Protein AF-A0A9P7FB61-F1 (afdb_monomer)

Nearest PDB structures (foldseek):
  4opw-assembly2_B  TM=4.392E-01  e=4.622E+00  Parabacteroides merdae ATCC 43184
  3ljy-assembly2_B  TM=4.452E-01  e=8.740E+00  Parabacteroides distasonis ATCC 8503
  3jx8-assembly2_D  TM=3.285E-01  e=4.012E+00  Parabacteroides distasonis ATCC 8503

Solvent-accessible surface area (backbone atoms only — not comparable to full-atom values): 8102 Å² total; per-residue (Å²): 117,51,77,48,77,48,84,46,80,47,79,50,71,52,77,49,79,44,72,51,42,39,38,39,41,38,42,39,43,37,38,42,39,39,36,41,38,29,49,48,28,38,38,40,37,38,42,38,42,40,38,40,40,37,38,39,38,28,49,38,31,33,37,43,39,38,42,36,42,40,39,40,38,38,36,40,38,26,48,44,29,35,38,42,38,38,41,37,42,39,39,39,39,39,36,38,38,28,45,47,27,36,38,43,38,37,42,36,42,39,38,39,37,41,36,40,37,28,44,43,27,37,38,43,39,37,42,36,42,37,39,38,39,42,37,40,38,32,48,38,32,38,37,40,40,38,41,34,45,38,39,41,38,42,36,38,40,30,58,52,54,74,47,77,50,76,49,70,55,68,50,78,54,79,43,79,48,55,74,85,113

Mean predicted aligned error: 5.0 Å

Radius of gyration: 16.29 Å; Cα contacts (8 Å, |Δi|>4): 574; chains: 1; bounding box: 40×31×46 Å

Foldseek 3Di:
DEEEEEEDEEAEEAEDEDADEYEYEYEYEYAYEYEYEYEAEYEYEYEEEYHYEYEYEYEHEYEYEYEYEEHEEYEYEYEAEYEYEYEYEYAEEYEYEYEAEYEYEYEYEEAEEYEYEYAHDYEYEYEYEYHYEYEYEYNEEDEYEYEYEYHYEYEYEYAYDYDYHYHYRYHYHYHYDYNVD

Structure (mmCIF, N/CA/C/O backbone):
data_AF-A0A9P7FB61-F1
#
_entry.id   AF-A0A9P7FB61-F1
#
loop_
_atom_site.group_PDB
_atom_site.id
_atom_site.type_symbol
_atom_site.label_atom_id
_atom_site.label_alt_id
_atom_site.label_comp_id
_atom_site.label_asym_id
_atom_site.label_entity_id
_atom_site.label_seq_id
_atom_site.pdbx_PDB_ins_code
_atom_site.Cartn_x
_atom_site.Cartn_y
_atom_site.Cartn_z
_atom_site.occupancy
_atom_site.B_iso_or_equiv
_atom_site.auth_seq_id
_atom_site.auth_comp_id
_atom_site.auth_asym_id
_atom_site.auth_atom_id
_atom_site.pdbx_PDB_model_num
ATOM 1 N N . MET A 1 1 ? 14.886 18.915 -9.471 1.00 59.81 1 MET A N 1
ATOM 2 C CA . MET A 1 1 ? 13.797 17.966 -9.759 1.00 59.81 1 MET A CA 1
ATOM 3 C C . MET A 1 1 ? 14.325 17.005 -10.790 1.00 59.81 1 MET A C 1
ATOM 5 O O . MET A 1 1 ? 14.575 17.428 -11.912 1.00 59.81 1 MET A O 1
ATOM 9 N N . THR A 1 2 ? 14.590 15.782 -10.367 1.00 72.25 2 THR A N 1
ATOM 10 C CA . THR A 1 2 ? 14.966 14.665 -11.232 1.00 72.25 2 THR A CA 1
ATOM 11 C C . THR A 1 2 ? 13.685 13.962 -11.672 1.00 72.25 2 THR A C 1
ATOM 13 O O . THR A 1 2 ? 12.750 13.830 -10.880 1.00 72.25 2 THR A O 1
ATOM 16 N N . VAL A 1 3 ? 13.610 13.602 -12.950 1.00 74.81 3 VAL A N 1
ATOM 17 C CA . VAL A 1 3 ? 12.531 12.782 -13.510 1.00 74.81 3 VAL A CA 1
ATOM 18 C C . VAL A 1 3 ? 13.195 11.528 -14.053 1.00 74.81 3 VAL A C 1
ATOM 20 O O . VAL A 1 3 ? 14.188 11.642 -14.774 1.00 74.81 3 VAL A O 1
ATOM 23 N N . THR A 1 4 ? 12.712 10.363 -13.643 1.00 74.69 4 THR A N 1
ATOM 24 C CA . THR A 1 4 ? 13.151 9.068 -14.168 1.00 74.69 4 THR A CA 1
ATOM 25 C C . THR A 1 4 ? 11.938 8.351 -14.731 1.00 74.69 4 THR A C 1
ATOM 27 O O . THR A 1 4 ? 10.948 8.245 -14.017 1.00 74.69 4 THR A O 1
ATOM 30 N N . GLU A 1 5 ? 12.046 7.891 -15.970 1.00 78.56 5 GLU A N 1
ATOM 31 C CA . GLU A 1 5 ? 11.081 7.015 -16.637 1.00 78.56 5 GLU A CA 1
ATOM 32 C C . GLU A 1 5 ? 11.827 5.711 -16.954 1.00 78.56 5 GLU A C 1
ATOM 34 O O . GLU A 1 5 ? 12.922 5.781 -17.533 1.00 78.56 5 GLU A O 1
ATOM 39 N N . ASP A 1 6 ? 11.318 4.560 -16.515 1.00 75.62 6 ASP A N 1
ATOM 40 C CA . ASP A 1 6 ? 11.950 3.251 -16.752 1.00 75.62 6 ASP A CA 1
ATOM 41 C C . ASP A 1 6 ? 10.908 2.210 -17.194 1.00 75.62 6 ASP A C 1
ATOM 43 O O . ASP A 1 6 ? 10.087 1.764 -16.396 1.00 75.62 6 ASP A O 1
ATOM 47 N N . ASP A 1 7 ? 10.980 1.800 -18.465 1.00 82.81 7 ASP A N 1
ATOM 48 C CA . ASP A 1 7 ? 10.165 0.722 -19.034 1.00 82.81 7 ASP A CA 1
ATOM 49 C C . ASP A 1 7 ? 10.984 -0.568 -19.049 1.00 82.81 7 ASP A C 1
ATOM 51 O O . ASP A 1 7 ? 11.953 -0.710 -19.812 1.00 82.81 7 ASP A O 1
ATOM 55 N N . THR A 1 8 ? 10.589 -1.553 -18.244 1.00 80.62 8 THR A N 1
ATOM 56 C CA . THR A 1 8 ? 11.392 -2.770 -18.074 1.00 80.62 8 THR A CA 1
ATOM 57 C C . THR A 1 8 ? 10.642 -4.055 -18.402 1.00 80.62 8 THR A C 1
ATOM 59 O O . THR A 1 8 ? 9.477 -4.259 -18.068 1.00 80.62 8 THR A O 1
ATOM 62 N N . LEU A 1 9 ? 11.356 -4.973 -19.063 1.00 85.94 9 LEU A N 1
ATOM 63 C CA . LEU A 1 9 ? 10.908 -6.327 -19.377 1.00 85.94 9 LEU A CA 1
ATOM 64 C C . LEU A 1 9 ? 11.852 -7.344 -18.736 1.00 85.94 9 LEU A C 1
ATOM 66 O O . LEU A 1 9 ? 13.063 -7.320 -18.970 1.00 85.94 9 LEU A O 1
ATOM 70 N N . GLY A 1 10 ? 11.296 -8.295 -17.990 1.00 88.38 10 GLY A N 1
ATOM 71 C CA . GLY A 1 10 ? 12.056 -9.382 -17.379 1.00 88.38 10 GLY A CA 1
ATOM 72 C C . GLY A 1 10 ? 12.283 -9.166 -15.890 1.00 88.38 10 GLY A C 1
ATOM 73 O O . GLY A 1 10 ? 11.324 -8.999 -15.149 1.00 88.38 10 GLY A O 1
ATOM 74 N N . VAL A 1 11 ? 13.530 -9.273 -15.428 1.00 89.56 11 VAL A N 1
ATOM 75 C CA . VAL A 1 11 ? 13.859 -9.184 -13.998 1.00 89.56 11 VAL A CA 1
ATOM 76 C C . VAL A 1 11 ? 14.767 -7.986 -13.759 1.00 89.56 11 VAL A C 1
ATOM 78 O O . VAL A 1 11 ? 15.856 -7.931 -1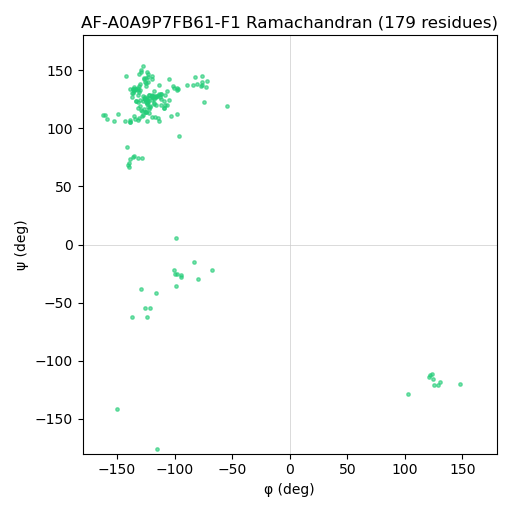4.334 1.00 89.56 11 VAL A O 1
ATOM 81 N N . TYR A 1 12 ? 14.348 -7.054 -12.904 1.00 86.06 12 TYR A N 1
ATOM 82 C CA . TYR A 1 12 ? 15.069 -5.800 -12.690 1.00 86.06 12 TYR A CA 1
ATOM 83 C C . TYR A 1 12 ? 15.057 -5.345 -11.222 1.00 86.06 12 TYR A C 1
ATOM 85 O O . TYR A 1 12 ? 14.105 -5.573 -10.476 1.00 86.06 12 TYR A O 1
ATOM 93 N N . PHE A 1 13 ? 16.167 -4.735 -10.796 1.00 89.88 13 PHE A N 1
ATOM 94 C CA . PHE A 1 13 ? 16.452 -4.387 -9.396 1.00 89.88 13 PHE A CA 1
ATOM 95 C C . PHE A 1 13 ? 17.121 -3.002 -9.303 1.00 89.88 13 PHE A C 1
ATOM 97 O O . PHE A 1 13 ? 18.314 -2.909 -8.986 1.00 89.88 13 PHE A O 1
ATOM 104 N N . PRO A 1 14 ? 16.415 -1.911 -9.638 1.00 85.00 14 PRO A N 1
ATOM 105 C CA . PRO A 1 14 ? 17.003 -0.585 -9.653 1.00 85.00 14 PRO A CA 1
ATOM 106 C C . PRO A 1 14 ? 17.150 -0.050 -8.235 1.00 85.00 14 PRO A C 1
ATOM 108 O O . PRO A 1 14 ? 16.312 -0.268 -7.360 1.00 85.00 14 PRO A O 1
ATOM 111 N N . ILE A 1 15 ? 18.218 0.711 -8.013 1.00 85.75 15 ILE A N 1
ATOM 112 C CA . ILE A 1 15 ? 18.440 1.418 -6.755 1.00 85.75 15 ILE A CA 1
ATOM 113 C C . ILE A 1 15 ? 18.695 2.883 -7.077 1.00 85.75 15 ILE A C 1
ATOM 115 O O . ILE A 1 15 ? 19.617 3.216 -7.820 1.00 85.75 15 ILE A O 1
ATOM 119 N N . SER A 1 16 ? 17.892 3.763 -6.484 1.00 82.88 16 SER A N 1
ATOM 120 C CA . SER A 1 16 ? 18.005 5.207 -6.658 1.00 82.88 16 SER A CA 1
ATOM 121 C C . SER A 1 16 ? 18.093 5.929 -5.318 1.00 82.88 16 SER A C 1
ATOM 123 O O . SER A 1 16 ? 17.456 5.561 -4.329 1.00 82.88 16 SER A O 1
ATOM 125 N N . TYR A 1 17 ? 18.908 6.977 -5.296 1.00 84.06 17 TYR A N 1
ATOM 126 C CA . TYR A 1 17 ? 19.062 7.862 -4.155 1.00 84.06 17 TYR A CA 1
ATOM 127 C C . TYR A 1 17 ? 19.018 9.302 -4.656 1.00 84.06 17 TYR A C 1
ATOM 129 O O . TYR A 1 17 ? 19.842 9.684 -5.488 1.00 84.06 17 TYR A O 1
ATOM 137 N N . ASP A 1 18 ? 18.096 10.094 -4.120 1.00 81.38 18 ASP A N 1
ATOM 138 C CA . ASP A 1 18 ? 18.007 11.526 -4.377 1.00 81.38 18 ASP A CA 1
ATOM 139 C C . ASP A 1 18 ? 18.053 12.317 -3.062 1.00 81.38 18 ASP A C 1
ATOM 141 O O . ASP A 1 18 ? 17.686 11.835 -1.985 1.00 81.38 18 ASP A O 1
ATOM 145 N N . LYS A 1 19 ? 18.611 13.525 -3.128 1.00 78.00 19 LYS A N 1
ATOM 146 C CA . LYS A 1 19 ? 18.604 14.469 -2.003 1.00 78.00 19 LYS A CA 1
ATOM 147 C C . LYS A 1 19 ? 17.495 15.497 -2.134 1.00 78.00 19 LYS A C 1
ATOM 149 O O . LYS A 1 19 ? 17.115 16.035 -1.106 1.00 78.00 19 LYS A O 1
ATOM 154 N N . ASP A 1 20 ? 17.054 15.764 -3.355 1.00 79.62 20 ASP A N 1
ATOM 155 C CA . ASP A 1 20 ? 16.069 16.781 -3.673 1.00 79.62 20 ASP A CA 1
ATOM 156 C C . ASP A 1 20 ? 14.807 16.099 -4.222 1.00 79.62 20 ASP A C 1
ATOM 158 O O . ASP A 1 20 ? 14.719 14.881 -4.324 1.00 79.62 20 ASP A O 1
ATOM 162 N N . LYS A 1 21 ? 13.830 16.902 -4.648 1.00 77.50 21 LYS A N 1
ATOM 163 C CA . LYS A 1 21 ? 12.572 16.411 -5.222 1.00 77.50 21 LYS A CA 1
ATOM 164 C C . LYS A 1 21 ? 12.783 15.448 -6.405 1.00 77.50 21 LYS A C 1
ATOM 166 O O . LYS A 1 21 ? 13.224 15.902 -7.471 1.00 77.50 21 LYS A O 1
ATOM 171 N N . LYS A 1 22 ? 12.301 14.210 -6.275 1.00 78.62 22 LYS A N 1
ATOM 172 C CA . LYS A 1 22 ? 12.225 13.209 -7.349 1.00 78.62 22 LYS A CA 1
ATOM 173 C C . LYS A 1 22 ? 10.797 13.016 -7.875 1.00 78.62 22 LYS A C 1
ATOM 175 O O . LYS A 1 22 ? 9.822 13.037 -7.116 1.00 78.62 22 LYS A O 1
ATOM 180 N N . ARG A 1 23 ? 10.673 12.814 -9.188 1.00 81.25 23 ARG A N 1
ATOM 181 C CA . ARG A 1 23 ? 9.523 12.151 -9.819 1.00 81.25 23 ARG A CA 1
ATOM 182 C C . ARG A 1 23 ? 10.015 10.886 -10.520 1.00 81.25 23 ARG A C 1
ATOM 184 O O . ARG A 1 23 ? 11.021 10.948 -11.222 1.00 81.25 23 ARG A O 1
ATOM 191 N N . SER A 1 24 ? 9.333 9.776 -10.297 1.00 80.19 24 SER A N 1
ATOM 192 C CA . SER A 1 24 ? 9.564 8.516 -10.999 1.00 80.19 24 SER A CA 1
ATOM 193 C C . SER A 1 24 ? 8.253 8.035 -11.600 1.00 80.19 24 SER A C 1
ATOM 195 O O . SER A 1 24 ? 7.219 8.221 -10.959 1.00 80.19 24 SER A O 1
ATOM 197 N N . GLU A 1 25 ? 8.336 7.505 -12.811 1.00 82.94 25 GLU A N 1
ATOM 198 C CA . GLU A 1 25 ? 7.261 6.835 -13.540 1.00 82.94 25 GLU A CA 1
ATOM 199 C C . GLU A 1 25 ? 7.864 5.508 -14.034 1.00 82.94 25 GLU A C 1
ATOM 201 O O . GLU A 1 25 ? 8.790 5.534 -14.846 1.00 82.94 25 GLU A O 1
ATOM 206 N N . ASP A 1 26 ? 7.458 4.379 -13.458 1.00 80.81 26 ASP A N 1
ATOM 207 C CA . ASP A 1 26 ? 8.078 3.074 -13.727 1.00 80.81 26 ASP A CA 1
ATOM 208 C C . ASP A 1 26 ? 7.017 2.084 -14.250 1.00 80.81 26 ASP A C 1
ATOM 210 O O . ASP A 1 26 ? 6.120 1.698 -13.501 1.00 80.81 26 ASP A O 1
ATOM 214 N N . ASP A 1 27 ? 7.174 1.609 -15.493 1.00 84.06 27 ASP A N 1
ATOM 215 C CA . ASP A 1 27 ? 6.319 0.577 -16.097 1.00 84.06 27 ASP A CA 1
ATOM 216 C C . ASP A 1 27 ? 7.082 -0.756 -16.173 1.00 84.06 27 ASP A C 1
ATOM 218 O O . ASP A 1 27 ? 8.126 -0.890 -16.828 1.00 84.06 27 ASP A O 1
ATOM 222 N N . ALA A 1 28 ? 6.563 -1.798 -15.523 1.00 83.88 28 ALA A N 1
ATOM 223 C CA . ALA A 1 28 ? 7.267 -3.074 -15.408 1.00 83.88 28 ALA A CA 1
ATOM 224 C C . ALA A 1 28 ? 6.438 -4.283 -15.860 1.00 83.88 28 ALA A C 1
ATOM 226 O O . ALA A 1 28 ? 5.354 -4.567 -15.352 1.00 83.88 28 ALA A O 1
ATOM 227 N N . LEU A 1 29 ? 7.023 -5.089 -16.751 1.00 89.50 29 LEU A N 1
ATOM 228 C CA . LEU A 1 29 ? 6.518 -6.402 -17.155 1.00 89.50 29 LEU A CA 1
ATOM 229 C C . LEU A 1 29 ? 7.479 -7.507 -16.702 1.00 89.50 29 LEU A C 1
ATOM 231 O O . LEU A 1 29 ? 8.535 -7.728 -17.304 1.00 89.50 29 LEU A O 1
ATOM 235 N N . GLY A 1 30 ? 7.091 -8.263 -15.675 1.00 90.12 30 GLY A N 1
ATOM 236 C CA . GLY A 1 30 ? 7.884 -9.370 -15.142 1.00 90.12 30 GLY A CA 1
ATOM 237 C C . GLY A 1 30 ? 8.078 -9.280 -13.635 1.00 90.12 30 GLY A C 1
ATOM 238 O O . GLY A 1 30 ? 7.110 -9.356 -12.886 1.00 90.12 30 GLY A O 1
ATOM 239 N N . VAL A 1 31 ? 9.329 -9.218 -13.182 1.00 89.81 31 VAL A N 1
ATOM 240 C CA . VAL A 1 31 ? 9.682 -9.213 -11.761 1.00 89.81 31 VAL A CA 1
ATOM 241 C C . VAL A 1 31 ? 10.547 -7.992 -11.443 1.00 89.81 31 VAL A C 1
ATOM 243 O O . VAL A 1 31 ? 11.681 -7.900 -11.913 1.00 89.81 31 VAL A O 1
ATOM 246 N N . TYR A 1 32 ? 10.039 -7.068 -10.632 1.00 87.56 32 TYR A N 1
ATOM 247 C CA . TYR A 1 32 ? 10.655 -5.756 -10.418 1.00 87.56 32 TYR A CA 1
ATOM 248 C C . TYR A 1 32 ? 10.768 -5.422 -8.924 1.00 87.56 32 TYR A C 1
ATOM 250 O O . TYR A 1 32 ? 9.806 -5.533 -8.164 1.00 87.56 32 TYR A O 1
ATOM 258 N N . PHE A 1 33 ? 11.968 -5.040 -8.483 1.00 90.00 33 PHE A N 1
ATOM 259 C CA . PHE A 1 33 ? 12.278 -4.761 -7.072 1.00 90.00 33 PHE A CA 1
ATOM 260 C C . PHE A 1 33 ? 13.020 -3.423 -6.924 1.00 90.00 33 PHE A C 1
ATOM 262 O O . PHE A 1 33 ? 14.241 -3.403 -6.719 1.00 90.00 33 PHE A O 1
ATOM 269 N N . PRO A 1 34 ? 12.322 -2.290 -7.059 1.00 85.62 34 PRO A N 1
ATOM 270 C CA . PRO A 1 34 ? 12.926 -0.977 -7.022 1.00 85.62 34 PRO A CA 1
ATOM 271 C C . PRO A 1 34 ? 13.161 -0.562 -5.581 1.00 85.62 34 PRO A C 1
ATOM 273 O O . PRO A 1 34 ? 12.320 -0.735 -4.701 1.00 85.62 34 PRO A O 1
ATOM 276 N N . ILE A 1 35 ? 14.318 0.037 -5.335 1.00 87.56 35 ILE A N 1
ATOM 277 C CA . ILE A 1 35 ? 14.631 0.650 -4.052 1.00 87.56 35 ILE A CA 1
ATOM 278 C C . ILE A 1 35 ? 14.891 2.132 -4.277 1.00 87.56 35 ILE A C 1
ATOM 280 O O . ILE A 1 35 ? 15.701 2.539 -5.112 1.00 87.56 35 ILE A O 1
ATOM 284 N N . SER A 1 36 ? 14.199 2.959 -3.504 1.00 84.62 36 SER A N 1
ATOM 285 C CA . SER A 1 36 ? 14.257 4.409 -3.622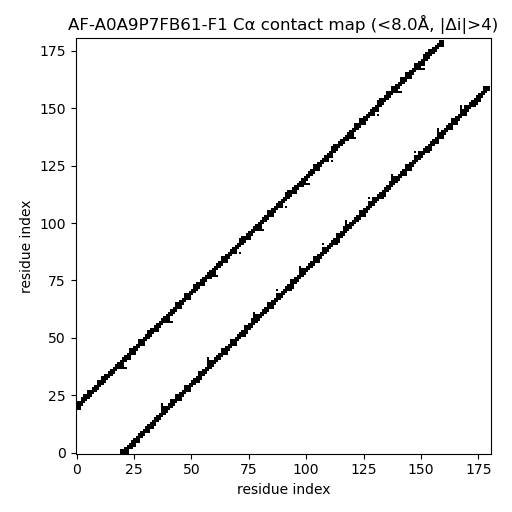 1.00 84.62 36 SER A CA 1
ATOM 286 C C . SER A 1 36 ? 14.416 5.077 -2.266 1.00 84.62 36 SER A C 1
ATOM 288 O O . SER A 1 36 ? 13.716 4.761 -1.301 1.00 84.62 36 SER A O 1
ATOM 290 N N . TYR A 1 37 ? 15.333 6.034 -2.219 1.00 85.62 37 TYR A N 1
ATOM 291 C CA . TYR A 1 37 ? 15.563 6.890 -1.065 1.00 85.62 37 TYR A CA 1
ATOM 292 C C . TYR A 1 37 ? 15.483 8.350 -1.501 1.00 85.62 37 TYR A C 1
ATOM 294 O O . TYR A 1 37 ? 16.223 8.761 -2.394 1.00 85.62 37 TYR A O 1
ATOM 302 N N . ASP A 1 38 ? 14.624 9.121 -0.844 1.00 84.62 38 ASP A N 1
ATOM 303 C CA . ASP A 1 38 ? 14.474 10.565 -1.029 1.00 84.62 38 ASP A CA 1
ATOM 304 C C . ASP A 1 38 ? 14.545 11.260 0.342 1.00 84.62 38 ASP A C 1
ATOM 306 O O . ASP A 1 38 ? 14.218 10.680 1.385 1.00 84.62 38 ASP A O 1
ATOM 310 N N . LYS A 1 39 ? 15.061 12.488 0.370 1.00 82.25 39 LYS A N 1
ATOM 311 C CA . LYS A 1 39 ? 15.152 13.288 1.597 1.00 82.25 39 LYS A CA 1
ATOM 312 C C . LYS A 1 39 ? 14.046 14.322 1.729 1.00 82.25 39 LYS A C 1
ATOM 314 O O . LYS A 1 39 ? 13.783 14.688 2.866 1.00 82.25 39 LYS A O 1
ATOM 319 N N . ASP A 1 40 ? 13.457 14.775 0.633 1.00 81.94 40 ASP A N 1
ATOM 320 C CA . ASP A 1 40 ? 12.627 15.976 0.629 1.00 81.94 40 ASP A CA 1
ATOM 321 C C . ASP A 1 40 ? 11.236 15.700 0.053 1.00 81.94 40 ASP A C 1
ATOM 323 O O . ASP A 1 40 ? 10.219 16.044 0.659 1.00 81.94 40 ASP A O 1
ATOM 327 N N . LYS A 1 41 ? 11.154 15.159 -1.168 1.00 80.31 41 LYS A N 1
ATOM 328 C CA . LYS A 1 41 ? 9.850 14.896 -1.780 1.00 80.31 41 LYS A CA 1
ATOM 329 C C . LYS A 1 41 ? 9.940 13.913 -2.931 1.00 80.31 41 LYS A C 1
ATOM 331 O O . LYS A 1 41 ? 10.309 14.307 -4.041 1.00 80.31 41 LYS A O 1
ATOM 336 N N . LYS A 1 42 ? 9.374 12.731 -2.725 1.00 82.81 42 LYS A N 1
ATOM 337 C CA . LYS A 1 42 ? 9.140 11.753 -3.781 1.00 82.81 42 LYS A CA 1
ATOM 338 C C . LYS A 1 42 ? 7.706 11.806 -4.315 1.00 82.81 42 LYS A C 1
ATOM 340 O O . LYS A 1 42 ? 6.733 11.795 -3.555 1.00 82.81 42 LYS A O 1
ATOM 345 N N . ARG A 1 43 ? 7.564 11.817 -5.643 1.00 85.19 43 ARG A N 1
ATOM 346 C CA . ARG A 1 43 ? 6.366 11.312 -6.333 1.00 85.19 43 ARG A CA 1
ATOM 347 C C . ARG A 1 43 ? 6.758 10.076 -7.137 1.00 85.19 43 ARG A C 1
ATOM 349 O O . ARG A 1 43 ? 7.745 10.148 -7.864 1.00 85.19 43 ARG A O 1
ATOM 356 N N . SER A 1 44 ? 6.022 8.988 -6.970 1.00 83.94 44 SER A N 1
ATOM 357 C CA . SER A 1 44 ? 6.162 7.771 -7.782 1.00 83.94 44 SER A CA 1
ATOM 358 C C . SER A 1 44 ? 4.794 7.458 -8.369 1.00 83.94 44 SER A C 1
ATOM 360 O O . SER A 1 44 ? 3.800 7.683 -7.674 1.00 83.94 44 SER A O 1
ATOM 362 N N . GLU A 1 45 ? 4.791 7.051 -9.625 1.00 86.50 45 GLU A N 1
ATOM 363 C CA . GLU A 1 45 ? 3.656 6.528 -10.376 1.00 86.50 45 GLU A CA 1
ATOM 364 C C . GLU A 1 45 ? 4.177 5.202 -10.954 1.00 86.50 45 GLU A C 1
ATOM 366 O O . GLU A 1 45 ? 5.134 5.232 -11.725 1.00 86.50 45 GLU A O 1
ATOM 371 N N . ASP A 1 46 ? 3.679 4.063 -10.483 1.00 84.56 46 ASP A N 1
ATOM 372 C CA . ASP A 1 46 ? 4.268 2.754 -10.790 1.00 84.56 46 ASP A CA 1
ATOM 373 C C . ASP A 1 46 ? 3.184 1.810 -11.352 1.00 84.56 46 ASP A C 1
ATOM 375 O O . ASP A 1 46 ? 2.273 1.435 -10.613 1.00 84.56 46 ASP A O 1
ATOM 379 N N . ASP A 1 47 ? 3.323 1.361 -12.607 1.00 87.19 47 ASP A N 1
ATOM 380 C CA . ASP A 1 47 ? 2.414 0.386 -13.231 1.00 87.19 47 ASP A CA 1
ATOM 381 C C . ASP A 1 47 ? 3.117 -0.966 -13.414 1.00 87.19 47 ASP A C 1
ATOM 383 O O . ASP A 1 47 ? 4.163 -1.096 -14.063 1.00 87.19 47 ASP A O 1
ATOM 387 N N . ALA A 1 48 ? 2.536 -2.033 -12.864 1.00 86.81 48 ALA A N 1
ATOM 388 C CA . ALA A 1 48 ? 3.191 -3.336 -12.833 1.00 86.81 48 ALA A CA 1
ATOM 389 C C . ALA A 1 48 ? 2.310 -4.494 -13.303 1.00 86.81 48 ALA A C 1
ATOM 391 O O . ALA A 1 48 ? 1.204 -4.727 -12.820 1.00 86.81 48 ALA A O 1
ATOM 392 N N . LEU A 1 49 ? 2.874 -5.330 -14.173 1.00 91.75 49 LEU A N 1
ATOM 393 C CA . LEU A 1 49 ? 2.310 -6.607 -14.596 1.00 91.75 49 LEU A CA 1
ATOM 394 C C . LEU A 1 49 ? 3.270 -7.743 -14.232 1.00 91.75 49 LEU A C 1
ATOM 396 O O . LEU A 1 49 ? 4.330 -7.924 -14.840 1.00 91.75 49 LEU A O 1
ATOM 400 N N . GLY A 1 50 ? 2.874 -8.554 -13.253 1.00 92.88 50 GLY A N 1
ATOM 401 C CA . GLY A 1 50 ? 3.663 -9.670 -12.746 1.00 92.88 50 GLY A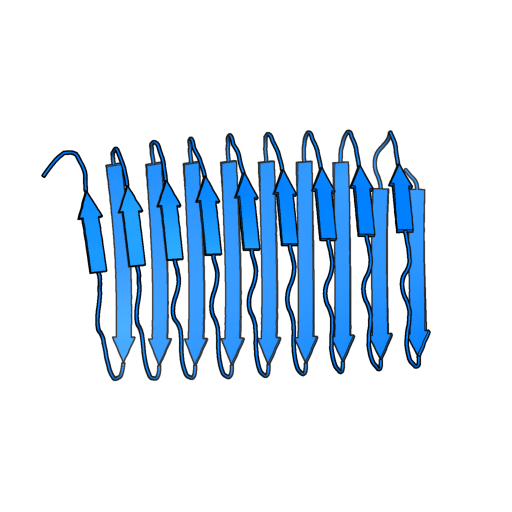 CA 1
ATOM 402 C C . GLY A 1 50 ? 3.894 -9.569 -11.246 1.00 92.88 50 GLY A C 1
ATOM 403 O O . GLY A 1 50 ? 2.963 -9.730 -10.463 1.00 92.88 50 GLY A O 1
ATOM 404 N N . VAL A 1 51 ? 5.149 -9.409 -10.841 1.00 91.44 51 VAL A N 1
ATOM 405 C CA . VAL A 1 51 ? 5.582 -9.486 -9.448 1.00 91.44 51 VAL A CA 1
ATOM 406 C C . VAL A 1 51 ? 6.407 -8.247 -9.109 1.00 91.44 51 VAL A C 1
ATOM 408 O O . VAL A 1 51 ? 7.495 -8.066 -9.651 1.00 91.44 51 VAL A O 1
ATOM 411 N N . TYR A 1 52 ? 5.922 -7.410 -8.198 1.00 89.38 52 TYR A N 1
ATOM 412 C CA . TYR A 1 52 ? 6.501 -6.090 -7.963 1.00 89.38 52 TYR A CA 1
ATOM 413 C C . TYR A 1 52 ? 6.614 -5.785 -6.464 1.00 89.38 52 TYR A C 1
ATOM 415 O O . TYR A 1 52 ? 5.664 -5.932 -5.693 1.00 89.38 52 TYR A O 1
ATOM 423 N N . PHE A 1 53 ? 7.820 -5.411 -6.037 1.00 91.38 53 PHE A N 1
ATOM 424 C CA . PHE A 1 53 ? 8.207 -5.273 -4.628 1.00 91.38 53 PHE A CA 1
ATOM 425 C C . PHE A 1 53 ? 9.007 -3.979 -4.400 1.00 91.38 53 PHE A C 1
ATOM 427 O O . PHE A 1 53 ? 10.236 -4.015 -4.252 1.00 91.38 53 PHE A O 1
ATOM 434 N N . PRO A 1 54 ? 8.348 -2.815 -4.384 1.00 87.12 54 PRO A N 1
ATOM 435 C CA . PRO A 1 54 ? 9.009 -1.537 -4.285 1.00 87.12 54 PRO A CA 1
ATOM 436 C C . PRO A 1 54 ? 9.299 -1.225 -2.831 1.00 87.12 54 PRO A C 1
ATOM 438 O O . PRO A 1 54 ? 8.470 -1.396 -1.940 1.00 87.12 54 PRO A O 1
ATOM 441 N N . ILE A 1 55 ? 10.496 -0.717 -2.585 1.00 89.56 55 ILE A N 1
ATOM 442 C CA . ILE A 1 55 ? 10.899 -0.217 -1.282 1.00 89.56 55 ILE A CA 1
ATOM 443 C C . ILE A 1 55 ? 11.181 1.268 -1.424 1.00 89.56 55 ILE A C 1
ATOM 445 O O . ILE A 1 55 ? 11.954 1.727 -2.269 1.00 89.56 55 ILE A O 1
ATOM 449 N N . SER A 1 56 ? 10.543 2.043 -0.562 1.00 86.88 56 SER A N 1
ATOM 450 C CA . SER A 1 56 ? 10.614 3.494 -0.602 1.00 86.88 56 SER A CA 1
ATOM 451 C C . SER A 1 56 ? 10.810 4.067 0.786 1.00 86.88 56 SER A C 1
ATOM 453 O O . SER A 1 56 ? 10.097 3.732 1.732 1.00 86.88 56 SER A O 1
ATOM 455 N N . TYR A 1 57 ? 11.787 4.955 0.884 1.00 87.75 57 TYR A N 1
ATOM 456 C CA . TYR A 1 57 ? 12.059 5.744 2.069 1.00 87.75 57 TYR A CA 1
ATOM 457 C C . TYR A 1 57 ? 12.038 7.216 1.689 1.00 87.75 57 TYR A C 1
ATOM 459 O O . TYR A 1 57 ? 12.838 7.651 0.863 1.00 87.75 57 TYR A O 1
ATOM 467 N N . ASP A 1 58 ? 11.158 7.968 2.333 1.00 86.06 58 ASP A N 1
ATOM 468 C CA . ASP A 1 58 ? 11.113 9.424 2.275 1.00 86.06 58 ASP A CA 1
ATOM 469 C C . ASP A 1 58 ? 11.231 9.973 3.706 1.00 86.06 58 ASP A C 1
ATOM 471 O O . ASP A 1 58 ? 10.838 9.322 4.681 1.00 86.06 58 ASP A O 1
ATOM 475 N N . LYS A 1 59 ? 11.862 11.134 3.876 1.00 84.81 59 LYS A N 1
ATOM 476 C CA . LYS A 1 59 ? 11.922 11.780 5.195 1.00 84.81 59 LYS A CA 1
ATOM 477 C C . LYS A 1 59 ? 10.821 12.796 5.403 1.00 84.81 59 LYS A C 1
ATOM 479 O O . LYS A 1 59 ? 10.509 13.035 6.560 1.00 84.81 59 LYS A O 1
ATOM 484 N N . ASP A 1 60 ? 10.302 13.388 4.347 1.00 85.19 60 ASP A N 1
ATOM 485 C CA . ASP A 1 60 ? 9.471 14.573 4.424 1.00 85.19 60 ASP A CA 1
ATOM 486 C C . ASP A 1 60 ? 8.129 14.305 3.745 1.00 85.19 60 ASP A C 1
ATOM 488 O O . ASP A 1 60 ? 7.097 14.363 4.409 1.00 85.19 60 ASP A O 1
ATOM 492 N N . LYS A 1 61 ? 8.087 14.019 2.441 1.00 84.06 61 LYS A N 1
ATOM 493 C CA . LYS A 1 61 ? 6.802 13.813 1.770 1.00 84.06 61 LYS A CA 1
ATOM 494 C C . LYS A 1 61 ? 6.858 12.834 0.613 1.00 84.06 61 LYS A C 1
ATOM 496 O O . LYS A 1 61 ? 7.244 13.203 -0.498 1.00 84.06 61 LYS A O 1
ATOM 501 N N . LYS A 1 62 ? 6.206 11.693 0.806 1.00 85.94 62 LYS A N 1
ATOM 502 C CA . LYS A 1 62 ? 5.904 10.733 -0.250 1.00 85.94 62 LYS A CA 1
ATOM 503 C C . LYS A 1 62 ? 4.483 10.886 -0.806 1.00 85.94 62 LYS A C 1
ATOM 505 O O . LYS A 1 62 ? 3.498 10.950 -0.063 1.00 85.94 62 LYS A O 1
ATOM 510 N N . ARG A 1 63 ? 4.368 10.884 -2.137 1.00 87.94 63 ARG A N 1
ATOM 511 C CA . ARG A 1 63 ? 3.148 10.482 -2.855 1.00 87.94 63 ARG A CA 1
ATOM 512 C C . ARG A 1 63 ? 3.460 9.264 -3.727 1.00 87.94 63 ARG A C 1
ATOM 514 O O . ARG A 1 63 ? 4.433 9.313 -4.478 1.00 87.94 63 ARG A O 1
ATOM 521 N N . SER A 1 64 ? 2.660 8.219 -3.587 1.00 86.88 64 SER A N 1
ATOM 522 C CA . SER A 1 64 ? 2.631 7.054 -4.474 1.00 86.88 64 SER A CA 1
ATOM 523 C C . SER A 1 64 ? 1.245 6.936 -5.084 1.00 86.88 64 SER A C 1
ATOM 525 O O . SER A 1 64 ? 0.272 7.277 -4.407 1.00 86.88 64 SER A O 1
ATOM 527 N N . GLU A 1 65 ? 1.231 6.538 -6.343 1.00 89.19 65 GLU A N 1
ATOM 528 C CA . GLU A 1 65 ? 0.082 6.170 -7.160 1.00 89.19 65 GLU A CA 1
ATOM 529 C C . GLU A 1 65 ? 0.531 4.868 -7.842 1.00 89.19 65 GLU A C 1
ATOM 531 O O . GLU A 1 65 ? 1.480 4.917 -8.620 1.00 89.19 65 GLU A O 1
ATOM 536 N N . ASP A 1 66 ? -0.017 3.720 -7.453 1.00 88.38 66 ASP A N 1
ATOM 537 C CA . ASP A 1 66 ? 0.526 2.421 -7.862 1.00 88.38 66 ASP A CA 1
ATOM 538 C C . ASP A 1 66 ? -0.596 1.518 -8.425 1.00 88.38 66 ASP A C 1
ATOM 540 O O . ASP A 1 66 ? -1.501 1.148 -7.676 1.00 88.38 66 ASP A O 1
ATOM 544 N N . ASP A 1 67 ? -0.499 1.096 -9.693 1.00 89.81 67 ASP A N 1
ATOM 545 C CA . ASP A 1 67 ? -1.458 0.179 -10.329 1.00 89.81 67 ASP A CA 1
ATOM 546 C C . ASP A 1 67 ? -0.804 -1.180 -10.613 1.00 89.81 67 ASP A C 1
ATOM 548 O O . ASP A 1 67 ? 0.226 -1.294 -11.286 1.00 89.81 67 ASP A O 1
ATOM 552 N N . ALA A 1 68 ? -1.406 -2.269 -10.129 1.00 88.88 68 ALA A N 1
ATOM 553 C CA . ALA A 1 68 ? -0.780 -3.584 -10.226 1.00 88.88 68 ALA A CA 1
ATOM 554 C C . ALA A 1 68 ? -1.708 -4.715 -10.676 1.00 88.88 68 ALA A C 1
ATOM 556 O O . ALA A 1 68 ? -2.802 -4.940 -10.160 1.00 88.88 68 ALA A O 1
ATOM 557 N N . LEU A 1 69 ? -1.189 -5.538 -11.587 1.00 93.81 69 LEU A N 1
ATOM 558 C CA . LEU A 1 69 ? -1.779 -6.793 -12.030 1.00 93.81 69 LEU A CA 1
ATOM 559 C C . LEU A 1 69 ? -0.848 -7.955 -11.679 1.00 93.81 69 LEU A C 1
ATOM 561 O O . LEU A 1 69 ? 0.199 -8.158 -12.300 1.00 93.81 69 LEU A O 1
ATOM 565 N N . GLY A 1 70 ? -1.259 -8.770 -10.711 1.00 94.75 70 GLY A N 1
ATOM 566 C CA . GLY A 1 70 ? -0.511 -9.935 -10.254 1.00 94.75 70 GLY A CA 1
ATOM 567 C C . GLY A 1 70 ? -0.230 -9.878 -8.762 1.00 94.75 70 GLY A C 1
ATOM 568 O O . GLY A 1 70 ? -1.132 -10.083 -7.954 1.00 94.75 70 GLY A O 1
ATOM 569 N N . VAL A 1 71 ? 1.036 -9.709 -8.397 1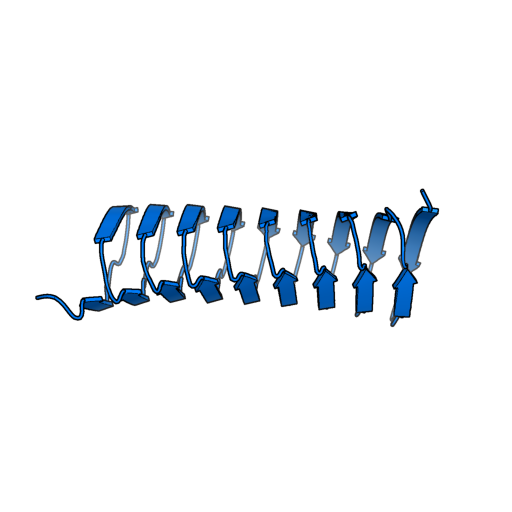.00 93.56 71 VAL A N 1
ATOM 570 C CA . VAL A 1 71 ? 1.519 -9.830 -7.025 1.00 93.56 71 VAL A CA 1
ATOM 571 C C . VAL A 1 71 ? 2.304 -8.574 -6.652 1.00 93.56 71 VAL A C 1
ATOM 573 O O . VAL A 1 71 ? 3.401 -8.354 -7.165 1.00 93.56 71 VAL A O 1
ATOM 576 N N . TYR A 1 72 ? 1.750 -7.775 -5.744 1.00 91.56 72 TYR A N 1
ATOM 577 C CA . TYR A 1 72 ? 2.242 -6.443 -5.404 1.00 91.56 72 TYR A CA 1
ATOM 578 C C . TYR A 1 72 ? 2.521 -6.338 -3.894 1.00 91.56 72 TYR A C 1
ATOM 580 O O . TYR A 1 72 ? 1.680 -6.672 -3.057 1.00 91.56 72 TYR A O 1
ATOM 588 N N . PHE A 1 73 ? 3.734 -5.928 -3.526 1.00 92.94 73 PHE A N 1
ATOM 589 C CA . PHE A 1 73 ? 4.213 -5.896 -2.136 1.00 92.94 73 PHE A CA 1
ATOM 590 C C . PHE A 1 73 ? 5.050 -4.633 -1.852 1.00 92.94 73 PHE A C 1
ATOM 592 O O . PHE A 1 73 ? 6.272 -4.713 -1.660 1.00 92.94 73 PHE A O 1
ATOM 599 N N . PRO A 1 74 ? 4.435 -3.444 -1.833 1.00 89.06 74 PRO A N 1
ATOM 600 C CA . PRO A 1 74 ? 5.133 -2.205 -1.581 1.00 89.06 74 PRO A CA 1
ATOM 601 C C . PRO A 1 74 ? 5.443 -2.042 -0.105 1.00 89.06 74 PRO A C 1
ATOM 603 O O . PRO A 1 74 ? 4.617 -2.248 0.782 1.00 89.06 74 PRO A O 1
ATOM 606 N N . ILE A 1 75 ? 6.663 -1.599 0.160 1.00 91.19 75 ILE A N 1
ATOM 607 C CA . ILE A 1 75 ? 7.118 -1.191 1.476 1.00 91.19 75 ILE A CA 1
ATOM 608 C C . ILE A 1 75 ? 7.447 0.291 1.418 1.00 91.19 75 ILE A C 1
ATOM 610 O O . ILE A 1 75 ? 8.223 0.782 0.590 1.00 91.19 75 ILE A O 1
ATOM 614 N N . SER A 1 76 ? 6.848 1.027 2.340 1.00 88.81 76 SER A N 1
ATOM 615 C CA . SER A 1 76 ? 6.968 2.473 2.394 1.00 88.81 76 SER A CA 1
ATOM 616 C C . SER A 1 76 ? 7.214 2.956 3.807 1.00 88.81 76 SER A C 1
ATOM 618 O 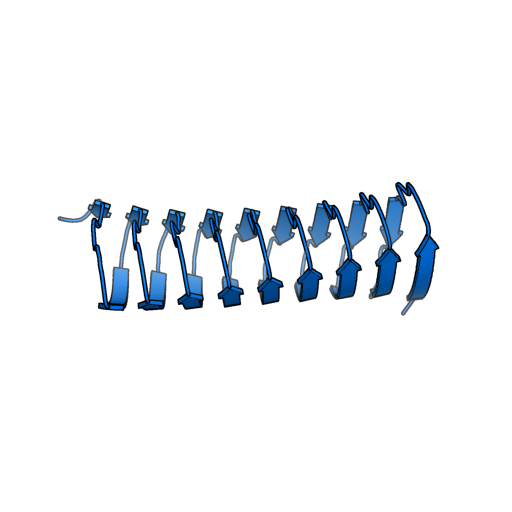O . SER A 1 76 ? 6.532 2.567 4.755 1.00 88.81 76 SER A O 1
ATOM 620 N N . TYR A 1 77 ? 8.195 3.836 3.919 1.00 89.19 77 TYR A N 1
ATOM 621 C CA . TYR A 1 77 ? 8.512 4.549 5.135 1.00 89.19 77 TYR A CA 1
ATOM 622 C C . TYR A 1 77 ? 8.520 6.042 4.841 1.00 89.19 77 TYR A C 1
ATOM 624 O O . TYR A 1 77 ? 9.258 6.496 3.964 1.00 89.19 77 TYR A O 1
ATOM 632 N N . ASP A 1 78 ? 7.739 6.787 5.607 1.00 88.06 78 ASP A N 1
ATOM 633 C CA . ASP A 1 78 ? 7.749 8.243 5.629 1.00 88.06 78 ASP A CA 1
ATOM 634 C C . ASP A 1 78 ? 7.877 8.719 7.085 1.00 88.06 78 ASP A C 1
ATOM 636 O O . ASP A 1 78 ? 7.492 8.004 8.018 1.00 88.06 78 ASP A O 1
ATOM 640 N N . LYS A 1 79 ? 8.484 9.888 7.321 1.00 86.88 79 LYS A N 1
ATOM 641 C CA . LYS A 1 79 ? 8.525 10.452 8.680 1.00 86.88 79 LYS A CA 1
ATOM 642 C C . LYS A 1 79 ? 7.508 11.544 8.922 1.00 86.88 79 LYS A C 1
ATOM 644 O O . LYS A 1 79 ? 7.289 11.797 10.094 1.00 86.88 79 LYS A O 1
ATOM 649 N N . THR A 1 80 ? 6.985 12.226 7.908 1.00 87.25 80 THR A N 1
ATOM 650 C CA . THR A 1 80 ? 6.066 13.344 8.158 1.00 87.25 80 THR A CA 1
ATOM 651 C C . THR A 1 80 ? 4.767 13.261 7.380 1.00 87.25 80 THR A C 1
ATOM 653 O O . THR A 1 80 ? 3.719 13.655 7.899 1.00 87.25 80 THR A O 1
ATOM 656 N N . LYS A 1 81 ? 4.789 12.813 6.121 1.00 85.62 81 LYS A N 1
ATOM 657 C CA . LYS A 1 81 ? 3.564 12.730 5.340 1.00 85.62 81 LYS A CA 1
ATOM 658 C C . LYS A 1 81 ? 3.635 11.762 4.170 1.00 85.62 81 LYS A C 1
ATOM 660 O O . LYS A 1 81 ? 4.081 12.129 3.080 1.00 85.62 81 LYS A O 1
ATOM 665 N N . LYS A 1 82 ? 2.933 10.645 4.318 1.00 88.75 82 LYS A N 1
ATOM 666 C CA . LYS A 1 82 ? 2.603 9.738 3.222 1.00 88.75 82 LYS A CA 1
ATOM 667 C C . LYS A 1 82 ? 1.193 9.970 2.664 1.00 88.75 82 LYS A C 1
ATOM 669 O O . LYS A 1 82 ? 0.208 10.059 3.404 1.00 88.75 82 LYS A O 1
ATOM 674 N N . ARG A 1 83 ? 1.084 10.003 1.332 1.00 90.25 83 ARG A N 1
ATOM 675 C CA . ARG A 1 83 ? -0.153 9.676 0.604 1.00 90.25 83 ARG A CA 1
ATOM 676 C C . ARG A 1 83 ? 0.101 8.492 -0.333 1.00 90.25 83 ARG A C 1
ATOM 678 O O . ARG A 1 83 ? 1.071 8.549 -1.086 1.00 90.25 83 ARG A O 1
ATOM 685 N N . SER A 1 84 ? -0.744 7.475 -0.254 1.00 89.12 84 SER A N 1
ATOM 686 C CA . SER A 1 84 ? -0.834 6.367 -1.213 1.00 89.12 84 SER A CA 1
ATOM 687 C C . SER A 1 84 ? -2.231 6.342 -1.815 1.00 89.12 84 SER A C 1
ATOM 689 O O . SER A 1 84 ? -3.179 6.718 -1.118 1.00 89.12 84 SER A O 1
ATOM 691 N N . GLU A 1 85 ? -2.284 5.974 -3.084 1.00 91.75 85 GLU A N 1
ATOM 692 C CA . GLU A 1 85 ? -3.463 5.730 -3.910 1.00 91.75 85 GLU A CA 1
ATOM 693 C C . GLU A 1 85 ? -3.095 4.471 -4.705 1.00 91.75 85 GLU A C 1
ATOM 695 O O . GLU A 1 85 ? -2.200 4.562 -5.542 1.00 91.75 85 GLU A O 1
ATOM 700 N N . ASP A 1 86 ? -3.645 3.307 -4.365 1.00 90.50 86 ASP A N 1
ATOM 701 C CA . ASP A 1 86 ? -3.139 2.037 -4.899 1.00 90.50 86 ASP A CA 1
ATOM 702 C C . ASP A 1 86 ? -4.292 1.153 -5.430 1.00 90.50 86 ASP A C 1
ATOM 704 O O . ASP A 1 86 ? -5.168 0.765 -4.654 1.00 90.50 86 ASP A O 1
ATOM 708 N N . ASP A 1 87 ? -4.248 0.766 -6.713 1.00 92.00 87 ASP A N 1
ATOM 709 C CA . ASP A 1 87 ? -5.241 -0.115 -7.347 1.00 92.00 87 ASP A CA 1
ATOM 710 C C . ASP A 1 87 ? -4.615 -1.472 -7.705 1.00 92.00 87 ASP A C 1
ATOM 712 O O . ASP A 1 87 ? -3.577 -1.566 -8.366 1.00 92.00 87 ASP A O 1
ATOM 716 N N . ALA A 1 88 ? -5.248 -2.579 -7.306 1.00 91.75 88 ALA A N 1
ATOM 717 C CA . ALA A 1 88 ? -4.666 -3.904 -7.533 1.00 91.75 88 ALA A CA 1
ATOM 718 C C . ALA A 1 88 ? -5.662 -4.979 -7.986 1.00 91.75 88 ALA A C 1
ATOM 720 O O . ALA A 1 88 ? -6.699 -5.214 -7.362 1.00 91.75 88 ALA A O 1
ATOM 721 N N . LEU A 1 89 ? -5.280 -5.754 -9.012 1.00 95.44 89 LEU A N 1
ATOM 722 C CA . LEU A 1 89 ? -5.888 -7.054 -9.320 1.00 95.44 89 LEU A CA 1
ATOM 723 C C . LEU A 1 89 ? -4.921 -8.190 -8.987 1.00 95.44 89 LEU A C 1
ATOM 725 O O . LEU A 1 89 ? -3.856 -8.333 -9.592 1.00 95.44 89 LEU A O 1
ATOM 729 N N . GLY A 1 90 ? -5.343 -9.073 -8.088 1.00 96.06 90 GLY A N 1
ATOM 730 C CA . GLY A 1 90 ? -4.593 -10.256 -7.695 1.00 96.06 90 GLY A CA 1
ATOM 731 C C . GLY A 1 90 ? -4.297 -10.255 -6.207 1.00 96.06 90 GLY A C 1
ATOM 732 O O . GLY A 1 90 ? -5.198 -10.441 -5.393 1.00 96.06 90 GLY A O 1
ATOM 733 N N . VAL A 1 91 ? -3.022 -10.154 -5.856 1.00 95.19 91 VAL A N 1
ATOM 734 C CA . VAL A 1 91 ? -2.534 -10.334 -4.495 1.00 95.19 91 VAL A CA 1
ATOM 735 C C . VAL A 1 91 ? -1.744 -9.100 -4.084 1.00 95.19 91 VAL A C 1
ATOM 737 O O . VAL A 1 91 ? -0.668 -8.851 -4.628 1.00 95.19 91 VAL A O 1
ATOM 740 N N . TYR A 1 92 ? -2.266 -8.360 -3.109 1.00 94.00 92 TYR A N 1
ATOM 741 C CA . TYR A 1 92 ? -1.728 -7.075 -2.696 1.00 94.00 92 TYR A CA 1
ATOM 742 C C . TYR A 1 92 ? -1.444 -7.013 -1.187 1.00 94.00 92 TYR A C 1
ATOM 744 O O . TYR A 1 92 ? -2.302 -7.306 -0.354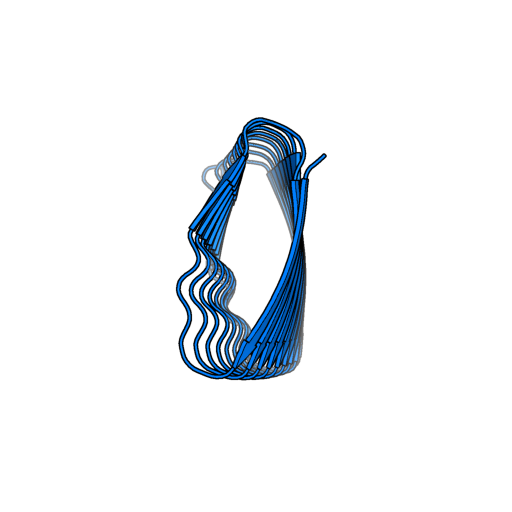 1.00 94.00 92 TYR A O 1
ATOM 752 N N . PHE A 1 93 ? -0.212 -6.655 -0.823 1.00 94.44 93 PHE A N 1
ATOM 753 C CA . PHE A 1 93 ? 0.272 -6.626 0.562 1.00 94.44 93 PHE A CA 1
ATOM 754 C C . PHE A 1 93 ? 1.133 -5.380 0.833 1.00 94.44 93 PHE A C 1
ATOM 756 O O . PHE A 1 93 ? 2.364 -5.479 0.952 1.00 94.44 93 PHE A O 1
ATOM 763 N N . PRO A 1 94 ? 0.532 -4.188 0.935 1.00 91.00 94 PRO A N 1
AT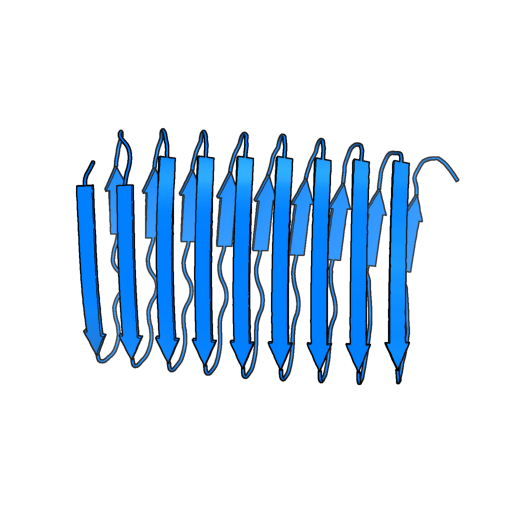OM 764 C CA . PRO A 1 94 ? 1.278 -2.989 1.237 1.00 91.00 94 PRO A CA 1
ATOM 765 C C . PRO A 1 94 ? 1.651 -2.934 2.706 1.00 91.00 94 PRO A C 1
ATOM 767 O O . PRO A 1 94 ? 0.845 -3.169 3.606 1.00 91.00 94 PRO A O 1
ATOM 770 N N . ILE A 1 95 ? 2.889 -2.534 2.954 1.00 92.56 95 ILE A N 1
ATOM 771 C CA . ILE A 1 95 ? 3.395 -2.220 4.279 1.00 92.56 95 ILE A CA 1
ATOM 772 C C . ILE A 1 95 ? 3.760 -0.745 4.306 1.00 92.56 95 ILE A C 1
ATOM 774 O O . ILE A 1 95 ? 4.507 -0.213 3.476 1.00 92.56 95 ILE A O 1
ATOM 778 N N . SER A 1 96 ? 3.225 -0.062 5.305 1.00 90.12 96 SER A N 1
ATOM 779 C CA . SER A 1 96 ? 3.396 1.372 5.459 1.00 90.12 96 SER A CA 1
ATOM 780 C C . SER A 1 96 ? 3.709 1.742 6.893 1.00 90.12 96 SER A C 1
ATOM 782 O O . SER A 1 96 ? 3.040 1.308 7.831 1.00 90.12 96 SER A O 1
ATOM 784 N N . TYR A 1 97 ? 4.729 2.574 7.033 1.00 90.00 97 TYR A N 1
ATOM 785 C CA . TYR A 1 97 ? 5.093 3.218 8.275 1.00 90.00 97 TYR A CA 1
ATOM 786 C C . TYR A 1 97 ? 5.106 4.726 8.053 1.00 90.00 97 TYR A C 1
ATOM 788 O O . TYR A 1 97 ? 5.830 5.212 7.181 1.00 90.00 97 TYR A O 1
ATOM 796 N N . ASP A 1 98 ? 4.342 5.446 8.861 1.00 88.06 98 ASP A N 1
ATOM 797 C CA . ASP A 1 98 ? 4.403 6.899 8.976 1.00 88.06 98 ASP A CA 1
ATOM 798 C C . ASP A 1 98 ? 4.575 7.275 10.455 1.00 88.06 98 ASP A C 1
ATOM 800 O O . ASP A 1 98 ? 4.219 6.497 11.345 1.00 88.06 98 ASP A O 1
ATOM 804 N N . LYS A 1 99 ? 5.178 8.431 10.745 1.00 87.00 99 LYS A N 1
ATOM 805 C CA . LYS A 1 99 ? 5.220 8.934 12.127 1.00 87.00 99 LYS A CA 1
ATOM 806 C C . LYS A 1 99 ? 4.164 9.984 12.405 1.00 87.00 99 LYS A C 1
ATOM 808 O O . LYS A 1 99 ? 3.693 10.008 13.527 1.00 87.00 99 LYS A O 1
ATOM 813 N N . ASP A 1 100 ? 3.838 10.837 11.445 1.00 87.12 100 ASP A N 1
ATOM 814 C CA . ASP A 1 100 ? 3.050 12.033 11.730 1.00 87.12 100 ASP A CA 1
ATOM 815 C C . ASP A 1 100 ? 1.693 12.006 11.010 1.00 87.12 100 ASP A C 1
ATOM 817 O O . ASP A 1 100 ? 0.678 12.461 11.556 1.00 87.12 100 ASP A O 1
ATOM 821 N N . LYS A 1 101 ? 1.655 11.566 9.742 1.00 85.38 101 LYS A N 1
ATOM 822 C CA . LYS A 1 101 ? 0.417 11.557 8.963 1.00 85.38 101 LYS A CA 1
ATOM 823 C C . LYS A 1 101 ? 0.436 10.628 7.753 1.00 85.38 101 LYS A C 1
ATOM 825 O O . LYS A 1 101 ? 0.932 11.002 6.686 1.00 85.38 101 LYS A O 1
ATOM 830 N N . LYS A 1 102 ? -0.357 9.562 7.828 1.00 88.94 102 LYS A N 1
ATOM 831 C CA . LYS A 1 102 ? -0.706 8.723 6.680 1.00 88.94 102 LYS A CA 1
ATOM 832 C C . LYS A 1 102 ? -2.107 9.012 6.121 1.00 88.94 102 LYS A C 1
ATOM 834 O O . LYS A 1 102 ? -3.094 9.108 6.856 1.00 88.94 102 LYS A O 1
ATOM 839 N N . ARG A 1 103 ? -2.209 9.081 4.789 1.00 90.81 103 ARG A N 1
ATOM 840 C CA . ARG A 1 103 ? -3.457 8.853 4.040 1.00 90.81 103 ARG A CA 1
ATOM 841 C C . ARG A 1 103 ? -3.262 7.709 3.040 1.00 90.81 103 ARG A C 1
ATOM 843 O O . ARG A 1 103 ? -2.301 7.765 2.276 1.00 90.81 103 ARG A O 1
ATOM 850 N N . SER A 1 104 ? -4.153 6.728 3.065 1.00 90.38 104 SER A N 1
ATOM 851 C CA . SER A 1 104 ? -4.273 5.662 2.059 1.00 90.38 104 SER A CA 1
ATOM 852 C C . SER A 1 104 ? -5.681 5.673 1.478 1.00 90.38 104 SER A C 1
ATOM 854 O O . SER A 1 104 ? -6.616 6.012 2.208 1.00 90.38 104 SER A O 1
ATOM 856 N N . GLU A 1 105 ? -5.761 5.368 0.192 1.00 92.69 105 GLU A N 1
ATOM 857 C CA . GLU A 1 105 ? -6.965 5.172 -0.612 1.00 92.69 105 GLU A CA 1
ATOM 858 C C . GLU A 1 105 ? -6.645 3.960 -1.493 1.00 92.69 105 GLU A C 1
ATOM 860 O O . GLU A 1 105 ? -5.768 4.085 -2.343 1.00 92.69 105 GLU A O 1
ATOM 865 N N . ASP A 1 106 ? -7.233 2.796 -1.223 1.00 92.75 106 ASP A N 1
ATOM 866 C CA . ASP A 1 106 ? -6.780 1.549 -1.850 1.00 92.75 106 ASP A CA 1
ATOM 867 C C . ASP A 1 106 ? -7.973 0.728 -2.388 1.00 92.75 106 ASP A C 1
ATOM 869 O O . ASP A 1 106 ? -8.848 0.345 -1.608 1.00 92.75 106 ASP A O 1
ATOM 873 N N . ASP A 1 107 ? -7.968 0.390 -3.685 1.00 93.62 107 ASP A N 1
ATOM 874 C CA . ASP A 1 107 ? -8.997 -0.447 -4.323 1.00 93.62 107 ASP A CA 1
ATOM 875 C C . ASP A 1 107 ? -8.407 -1.799 -4.755 1.00 93.62 107 ASP A C 1
ATOM 877 O O . ASP A 1 107 ? -7.418 -1.887 -5.488 1.00 93.62 107 ASP A O 1
ATOM 881 N N . ALA A 1 108 ? -9.022 -2.909 -4.335 1.00 93.88 108 ALA A N 1
ATOM 882 C CA . ALA A 1 108 ? -8.473 -4.236 -4.617 1.00 93.88 108 ALA A CA 1
ATOM 883 C C . ALA A 1 108 ? -9.505 -5.273 -5.077 1.00 93.88 108 ALA A C 1
ATOM 885 O O . ALA A 1 108 ? -10.530 -5.517 -4.436 1.00 93.88 108 ALA A O 1
ATOM 886 N N . LEU A 1 109 ? -9.168 -6.008 -6.144 1.00 96.50 109 LEU A N 1
ATOM 887 C CA . LEU A 1 109 ? -9.844 -7.252 -6.524 1.00 96.50 109 LEU A CA 1
ATOM 888 C C . LEU A 1 109 ? -8.929 -8.452 -6.281 1.00 96.50 109 LEU A C 1
ATOM 890 O O . LEU A 1 109 ? -7.901 -8.625 -6.937 1.00 96.50 109 LEU A O 1
ATOM 894 N N . GLY A 1 110 ? -9.354 -9.347 -5.396 1.00 96.69 110 GLY A N 1
ATOM 895 C CA . GLY A 1 110 ? -8.634 -10.570 -5.069 1.00 96.69 110 GLY A CA 1
ATOM 896 C C . GLY A 1 110 ? -8.311 -10.643 -3.589 1.00 96.69 110 GLY A C 1
ATOM 897 O O . GLY A 1 110 ? -9.198 -10.863 -2.770 1.00 96.69 110 GLY A O 1
ATOM 898 N N . VAL A 1 111 ? -7.032 -10.565 -3.249 1.00 96.25 111 VAL A N 1
ATOM 899 C CA . VAL A 1 111 ? -6.541 -10.802 -1.897 1.00 96.25 111 VAL A CA 1
ATOM 900 C C . VAL A 1 111 ? -5.721 -9.601 -1.445 1.00 96.25 111 VAL A C 1
ATOM 902 O O . VAL A 1 111 ?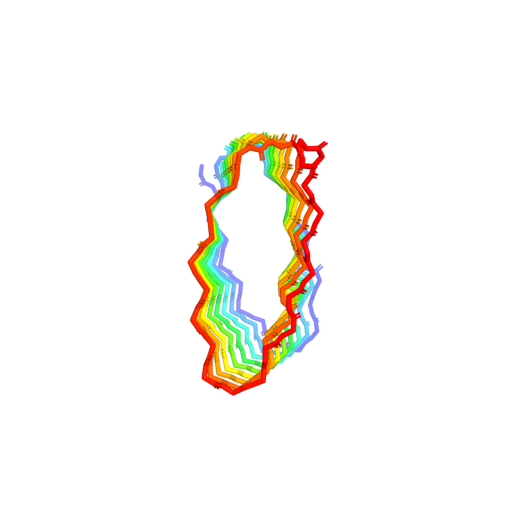 -4.650 -9.355 -1.994 1.00 96.25 111 VAL A O 1
ATOM 905 N N . TYR A 1 112 ? -6.214 -8.890 -0.433 1.00 95.69 112 TYR A N 1
ATOM 906 C CA . TYR A 1 112 ? -5.661 -7.629 0.035 1.00 95.69 112 TYR A CA 1
ATOM 907 C C . TYR A 1 112 ? -5.344 -7.641 1.537 1.00 95.69 112 TYR A C 1
ATOM 909 O O . TYR A 1 112 ? -6.179 -7.984 2.376 1.00 95.69 112 TYR A O 1
ATOM 917 N N . PHE A 1 113 ? -4.112 -7.277 1.881 1.00 95.44 113 PHE A N 1
ATOM 918 C CA . PHE A 1 113 ? -3.565 -7.366 3.235 1.00 95.44 113 PHE A CA 1
ATOM 919 C C . PHE A 1 113 ? -2.711 -6.140 3.584 1.00 95.44 113 PHE A C 1
ATOM 921 O O . PHE A 1 113 ? -1.480 -6.248 3.696 1.00 95.44 113 PHE A O 1
ATOM 928 N N . PRO A 1 114 ? -3.313 -4.957 3.762 1.00 92.31 114 PRO A N 1
ATOM 929 C CA . PRO A 1 114 ? -2.542 -3.797 4.149 1.00 92.31 114 PRO A CA 1
ATOM 930 C C . PRO A 1 114 ? -2.097 -3.887 5.599 1.00 92.31 114 PRO A C 1
ATOM 932 O O . PRO A 1 114 ? -2.872 -4.173 6.513 1.00 92.31 114 PRO A O 1
ATOM 935 N N . ILE A 1 115 ? -0.834 -3.550 5.823 1.00 92.62 115 ILE A N 1
ATOM 936 C CA . ILE A 1 115 ? -0.270 -3.332 7.145 1.00 92.62 115 ILE A CA 1
ATOM 937 C C . ILE A 1 115 ? 0.129 -1.868 7.257 1.00 92.62 115 ILE A C 1
ATOM 939 O O . ILE A 1 115 ? 0.854 -1.295 6.434 1.00 92.62 115 ILE A O 1
ATOM 943 N N . SER A 1 116 ? -0.347 -1.247 8.324 1.00 89.69 116 SER A N 1
ATOM 944 C CA . SER A 1 116 ? -0.117 0.164 8.587 1.00 89.69 116 SER A CA 1
ATOM 945 C C . SER A 1 116 ? 0.283 0.401 10.027 1.00 89.69 116 SER A C 1
ATOM 947 O O . SER A 1 116 ? -0.339 -0.113 10.956 1.00 89.69 116 SER A O 1
ATOM 949 N N . TYR A 1 117 ? 1.320 1.208 10.184 1.00 89.25 117 TYR A N 1
ATOM 950 C CA . TYR A 1 117 ? 1.729 1.774 11.452 1.00 89.25 117 TYR A CA 1
ATOM 951 C C . TYR A 1 117 ? 1.784 3.293 11.303 1.00 89.25 117 TYR A C 1
ATOM 953 O O . TYR A 1 117 ? 2.480 3.799 10.420 1.00 89.25 117 TYR A O 1
ATOM 961 N N . ASP A 1 118 ? 1.060 3.994 12.164 1.00 86.25 118 ASP A N 1
ATOM 962 C CA . ASP A 1 118 ? 1.109 5.448 12.312 1.00 86.25 118 ASP A CA 1
ATOM 963 C C . ASP A 1 118 ? 1.257 5.773 13.803 1.00 86.25 118 ASP A C 1
ATOM 965 O O . ASP A 1 118 ? 0.772 5.018 14.645 1.00 86.25 118 ASP A O 1
ATOM 969 N N . LYS A 1 119 ? 1.965 6.846 14.163 1.00 85.06 119 LYS A N 1
ATOM 970 C CA . LYS A 1 119 ? 2.012 7.268 15.575 1.00 85.06 119 LYS A CA 1
ATOM 971 C C . LYS A 1 119 ? 0.975 8.322 15.911 1.00 85.06 119 LYS A C 1
ATOM 973 O O . LYS A 1 119 ? 0.574 8.385 17.063 1.00 85.06 119 LYS A O 1
ATOM 978 N N . ASP A 1 120 ? 0.581 9.129 14.936 1.00 84.94 120 ASP A N 1
ATOM 979 C CA . ASP A 1 120 ? -0.116 10.382 15.185 1.00 84.94 120 ASP A CA 1
ATOM 980 C C . ASP A 1 120 ? -1.485 10.420 14.491 1.00 84.94 120 ASP A C 1
ATOM 982 O O . ASP A 1 120 ? -2.492 10.781 15.110 1.00 84.94 120 ASP A O 1
ATOM 986 N N . LYS A 1 121 ? -1.540 10.191 13.170 1.00 83.00 121 LYS A N 1
ATOM 987 C CA . LYS A 1 121 ? -2.784 10.340 12.393 1.00 83.00 121 LYS A CA 1
ATOM 988 C C . LYS A 1 121 ? -2.836 9.453 11.163 1.00 83.00 121 LYS A C 1
ATOM 990 O O . LYS A 1 121 ? -2.356 9.853 10.097 1.00 83.00 121 LYS A O 1
ATOM 995 N N . LYS A 1 122 ? -3.650 8.405 11.238 1.00 87.69 122 LYS A N 1
ATOM 996 C CA . LYS A 1 122 ? -4.030 7.614 10.072 1.00 87.69 122 LYS A CA 1
ATOM 997 C C . LYS A 1 122 ? -5.425 7.962 9.538 1.00 87.69 122 LYS A C 1
ATOM 999 O O . LYS A 1 122 ? -6.409 8.026 10.279 1.00 87.69 122 LYS A O 1
ATOM 1004 N N . ARG A 1 123 ? -5.527 8.108 8.212 1.00 89.25 123 ARG A N 1
ATOM 1005 C CA . ARG A 1 123 ? -6.784 7.981 7.455 1.00 89.25 123 ARG A CA 1
ATOM 1006 C C . ARG A 1 123 ? -6.642 6.895 6.386 1.00 89.25 123 ARG A C 1
ATOM 1008 O O . ARG A 1 123 ? -5.698 6.967 5.601 1.00 89.25 123 ARG A O 1
ATOM 1015 N N . SER A 1 124 ? -7.556 5.934 6.381 1.00 89.81 124 SER A N 1
ATOM 1016 C CA . SER A 1 124 ? -7.702 4.902 5.343 1.00 89.81 124 SER A CA 1
ATOM 1017 C C . SER A 1 124 ? -9.124 4.922 4.801 1.00 89.81 124 SER A C 1
ATOM 1019 O O . SER A 1 124 ? -10.047 5.194 5.573 1.00 89.81 124 SER A O 1
ATOM 1021 N N . GLU A 1 125 ? -9.236 4.681 3.505 1.00 92.62 125 GLU A N 1
ATOM 1022 C CA . GLU A 1 125 ? -10.460 4.499 2.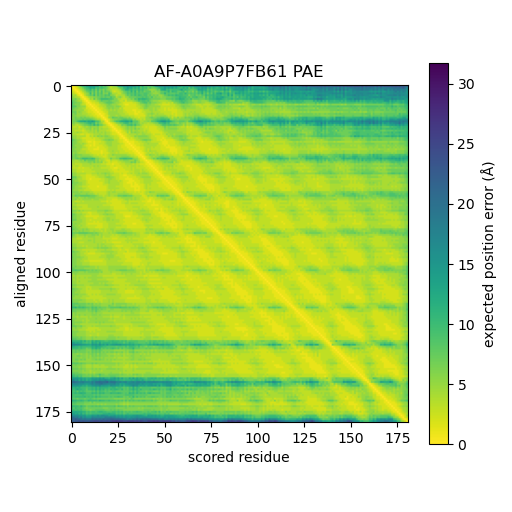727 1.00 92.62 125 GLU A CA 1
ATOM 1023 C C . GLU A 1 125 ? -10.151 3.339 1.777 1.00 92.62 125 GLU A C 1
ATOM 1025 O O . GLU A 1 125 ? -9.337 3.521 0.874 1.00 92.62 125 GLU A O 1
ATOM 1030 N N . ASP A 1 126 ? -10.691 2.152 2.041 1.00 93.50 126 ASP A N 1
ATOM 1031 C CA . ASP A 1 126 ? -10.282 0.938 1.333 1.00 93.50 126 ASP A CA 1
ATOM 1032 C C . ASP A 1 126 ? -11.522 0.174 0.816 1.00 93.50 126 ASP A C 1
ATOM 1034 O O . ASP A 1 126 ? -12.381 -0.220 1.613 1.00 93.50 126 ASP A O 1
ATOM 1038 N N . ASP A 1 127 ? -11.579 -0.104 -0.492 1.00 93.81 127 ASP A N 1
ATOM 1039 C CA . ASP A 1 127 ? -12.637 -0.909 -1.118 1.00 93.81 127 ASP A CA 1
ATOM 1040 C C . ASP A 1 127 ? -12.074 -2.245 -1.626 1.00 93.81 127 ASP A C 1
ATOM 1042 O O . ASP A 1 127 ? -11.092 -2.314 -2.370 1.00 93.81 127 ASP A O 1
ATOM 1046 N N . ALA A 1 128 ? -12.718 -3.358 -1.264 1.00 94.44 128 ALA A N 1
ATOM 1047 C CA . ALA A 1 128 ? -12.231 -4.683 -1.647 1.00 94.44 128 ALA A CA 1
ATOM 1048 C C . ALA A 1 128 ? -13.324 -5.640 -2.139 1.00 94.44 128 ALA A C 1
ATOM 1050 O O . ALA A 1 128 ? -14.344 -5.863 -1.481 1.00 94.44 128 ALA A O 1
ATOM 1051 N N . LEU A 1 129 ? -13.063 -6.333 -3.256 1.00 96.56 129 LEU A N 1
ATOM 1052 C CA . LEU A 1 129 ? -13.795 -7.550 -3.631 1.00 96.56 129 LEU A CA 1
ATOM 1053 C C . LEU A 1 129 ? -12.885 -8.773 -3.473 1.00 96.56 129 LEU A C 1
ATOM 1055 O O . LEU A 1 129 ? -11.892 -8.926 -4.186 1.00 96.56 129 LEU A O 1
ATOM 1059 N N . GLY A 1 130 ? -13.259 -9.696 -2.589 1.00 97.06 130 GLY A N 1
ATOM 1060 C CA . GLY A 1 130 ? -12.512 -10.926 -2.331 1.00 97.06 130 GLY A CA 1
ATOM 1061 C C . GLY A 1 130 ? -12.164 -11.097 -0.857 1.00 97.06 130 GLY A C 1
ATOM 1062 O O . GLY A 1 130 ? -13.063 -11.220 -0.029 1.00 97.06 130 GLY A O 1
ATOM 1063 N N . VAL A 1 131 ? -10.877 -11.197 -0.528 1.00 96.69 131 VAL A N 1
ATOM 1064 C CA . VAL A 1 131 ? -10.383 -11.354 0.846 1.00 96.69 131 VAL A CA 1
ATOM 1065 C C . VAL A 1 131 ? -9.636 -10.095 1.250 1.00 96.69 131 VAL A C 1
ATOM 1067 O O . VAL A 1 131 ? -8.614 -9.786 0.649 1.00 96.69 131 VAL A O 1
ATOM 1070 N N . TYR A 1 132 ? -10.104 -9.425 2.296 1.00 96.69 132 TYR A N 1
ATOM 1071 C CA . TYR A 1 132 ? -9.498 -8.217 2.836 1.00 96.69 132 TYR A CA 1
ATOM 1072 C C . TYR A 1 132 ? -9.158 -8.407 4.316 1.00 96.69 132 TYR A C 1
ATOM 1074 O O . TYR A 1 132 ? -10.016 -8.762 5.129 1.00 96.69 132 TYR A O 1
ATOM 1082 N N . MET A 1 133 ? -7.888 -8.226 4.674 1.00 95.69 133 MET A N 1
ATOM 1083 C CA . MET A 1 133 ? -7.419 -8.368 6.056 1.00 95.69 133 MET A CA 1
ATOM 1084 C C . MET A 1 133 ? -6.482 -7.217 6.445 1.00 95.69 133 MET A C 1
ATOM 1086 O O . MET A 1 133 ? -5.258 -7.397 6.503 1.00 95.69 133 MET A O 1
ATOM 1090 N N . PRO A 1 134 ? -7.023 -6.018 6.710 1.00 93.00 134 PRO A N 1
ATOM 1091 C CA . PRO A 1 134 ? -6.208 -4.900 7.130 1.00 93.00 134 PRO A CA 1
ATOM 1092 C C . PRO A 1 134 ? -5.709 -5.091 8.551 1.00 93.00 134 PRO A C 1
ATOM 1094 O O . PRO A 1 134 ? -6.432 -5.507 9.456 1.00 93.00 134 PRO A O 1
ATOM 1097 N N . THR A 1 135 ? -4.460 -4.702 8.761 1.00 92.25 135 THR A N 1
ATOM 1098 C CA . THR A 1 135 ? -3.871 -4.556 10.084 1.00 92.25 135 THR A CA 1
ATOM 1099 C C . THR A 1 135 ? -3.423 -3.114 10.289 1.00 92.25 135 THR A C 1
ATOM 1101 O O . THR A 1 135 ? -2.665 -2.544 9.495 1.00 92.25 135 THR A O 1
ATOM 1104 N N . SER A 1 136 ? -3.869 -2.507 11.384 1.00 88.56 136 SER A N 1
ATOM 1105 C CA . SER A 1 136 ? -3.470 -1.153 11.756 1.00 88.56 136 SER A CA 1
ATOM 1106 C C . SER A 1 136 ? -3.002 -1.056 13.196 1.00 88.56 136 SER A C 1
ATOM 1108 O O . SER A 1 136 ? -3.662 -1.566 14.102 1.00 88.56 136 SER A O 1
ATOM 1110 N N . TYR A 1 137 ? -1.932 -0.298 13.382 1.00 88.19 137 TYR A N 1
ATOM 1111 C CA . TYR A 1 137 ? -1.448 0.171 14.669 1.00 88.19 137 TYR A CA 1
ATOM 1112 C C . TYR A 1 137 ? -1.422 1.702 14.627 1.00 88.19 137 TYR A C 1
ATOM 1114 O O . TYR A 1 137 ? -0.715 2.252 13.779 1.00 88.19 137 TYR A O 1
ATOM 1122 N N . ASP A 1 138 ? -2.185 2.371 15.490 1.00 82.06 138 ASP A N 1
ATOM 1123 C CA . ASP A 1 138 ? -2.169 3.835 15.626 1.00 82.06 138 ASP A CA 1
ATOM 1124 C C . ASP A 1 138 ? -1.880 4.238 17.078 1.00 82.06 138 ASP A C 1
ATOM 1126 O O . ASP A 1 138 ? -2.395 3.638 18.025 1.00 82.06 138 ASP A O 1
ATOM 1130 N N . GLY A 1 139 ? -1.018 5.238 17.250 1.00 78.38 139 GLY A N 1
ATOM 1131 C CA . GLY A 1 139 ? -0.696 5.790 18.562 1.00 78.38 139 GLY A CA 1
ATOM 1132 C C . GLY A 1 139 ? -1.747 6.765 19.090 1.00 78.38 139 GLY A C 1
ATOM 1133 O O . GLY A 1 139 ? -1.926 6.820 20.298 1.00 78.38 139 GLY A O 1
ATOM 1134 N N . ASP A 1 140 ? -2.460 7.477 18.210 1.00 79.81 140 ASP A N 1
ATOM 1135 C CA . ASP A 1 140 ? -3.224 8.675 18.586 1.00 79.81 140 ASP A CA 1
ATOM 1136 C C . ASP A 1 140 ? -4.621 8.733 17.930 1.00 79.81 140 ASP A C 1
ATOM 1138 O O . ASP A 1 140 ? -5.651 8.841 18.606 1.00 79.81 140 ASP A O 1
ATOM 1142 N N . LYS A 1 141 ? -4.692 8.802 16.590 1.00 77.94 141 LYS A N 1
ATOM 1143 C CA . LYS A 1 141 ? -5.941 9.118 15.869 1.00 77.94 141 LYS A CA 1
ATOM 1144 C C . LYS A 1 141 ? -6.076 8.347 14.573 1.00 77.94 141 LYS A C 1
ATOM 1146 O O . LYS A 1 141 ? -5.580 8.781 13.530 1.00 77.94 141 LYS A O 1
ATOM 1151 N N . LYS A 1 142 ? -6.972 7.366 14.610 1.00 83.25 142 LYS A N 1
ATOM 1152 C CA . LYS A 1 142 ? -7.357 6.588 13.441 1.00 83.25 142 LYS A CA 1
ATOM 1153 C C . LYS A 1 142 ? -8.752 6.951 12.932 1.00 83.25 142 LYS A C 1
ATOM 1155 O O . LYS A 1 142 ? -9.726 6.978 13.692 1.00 83.25 142 LYS A O 1
ATOM 1160 N N . ARG A 1 143 ? -8.855 7.159 11.616 1.00 85.19 143 ARG A N 1
ATOM 1161 C CA . ARG A 1 143 ? -10.107 7.063 10.853 1.00 85.19 143 ARG A CA 1
ATOM 1162 C C . ARG A 1 143 ? -9.970 5.984 9.776 1.00 85.19 143 ARG A C 1
ATOM 1164 O O . ARG A 1 143 ? -9.038 6.074 8.978 1.00 85.19 143 ARG A O 1
ATOM 1171 N N . SER A 1 144 ? -10.863 4.999 9.759 1.00 86.62 144 SER A N 1
ATOM 1172 C CA . SER A 1 144 ? -11.005 4.058 8.637 1.00 86.62 144 SER A CA 1
ATOM 1173 C C . SER A 1 144 ? -12.442 4.009 8.140 1.00 86.62 144 SER A C 1
ATOM 1175 O O . SER A 1 144 ? -13.370 4.130 8.943 1.00 86.62 144 SER A O 1
ATOM 1177 N N . GLU A 1 145 ? -12.576 3.881 6.829 1.00 90.75 145 GLU A N 1
ATOM 1178 C CA . GLU A 1 145 ? -13.811 3.652 6.085 1.00 90.75 145 GLU A CA 1
ATOM 1179 C C . GLU A 1 145 ? -13.504 2.497 5.134 1.00 90.75 145 GLU A C 1
ATOM 1181 O O . GLU A 1 145 ? -12.700 2.677 4.228 1.00 90.75 145 GLU A O 1
ATOM 1186 N N . ASP A 1 146 ? -14.044 1.314 5.417 1.00 92.31 146 ASP A N 1
ATOM 1187 C CA . ASP A 1 146 ? -13.650 0.083 4.731 1.00 92.31 146 ASP A CA 1
ATOM 1188 C C . ASP A 1 146 ? -14.903 -0.645 4.201 1.00 92.31 146 ASP A C 1
ATOM 1190 O O . ASP A 1 146 ? -15.710 -1.139 5.001 1.00 92.31 146 ASP A O 1
ATOM 1194 N N . ASP A 1 147 ? -15.042 -0.764 2.875 1.00 93.62 147 ASP A N 1
ATOM 1195 C CA . ASP A 1 147 ? -16.146 -1.486 2.228 1.00 93.62 147 ASP A CA 1
ATOM 1196 C C . ASP A 1 147 ? -15.640 -2.796 1.608 1.00 93.62 147 ASP A C 1
ATOM 1198 O O . ASP A 1 147 ? -14.666 -2.853 0.856 1.00 93.62 147 ASP A O 1
ATOM 1202 N N . THR A 1 148 ? -16.290 -3.921 1.917 1.00 94.94 148 THR A N 1
ATOM 1203 C CA . THR A 1 148 ? -15.845 -5.232 1.415 1.00 94.94 148 THR A CA 1
ATOM 1204 C C . THR A 1 148 ? -16.986 -6.116 0.939 1.00 94.94 148 THR A C 1
ATOM 1206 O O . THR A 1 148 ? -17.927 -6.414 1.676 1.00 94.94 148 THR A O 1
ATOM 1209 N N . LEU A 1 149 ? -16.846 -6.669 -0.268 1.00 96.38 149 LEU A N 1
ATOM 1210 C CA . LEU A 1 149 ? -17.643 -7.801 -0.742 1.00 96.38 149 LEU A CA 1
ATOM 1211 C C . LEU A 1 149 ? -16.805 -9.082 -0.683 1.00 96.38 149 LEU A C 1
ATOM 1213 O O . LEU A 1 149 ? -15.895 -9.289 -1.486 1.00 96.38 149 LEU A O 1
ATOM 1217 N N . GLY A 1 150 ? -17.147 -9.987 0.230 1.00 96.56 150 GLY A N 1
ATOM 1218 C CA . GLY A 1 150 ? -16.439 -11.254 0.393 1.00 96.56 150 GLY A CA 1
ATOM 1219 C C . GLY A 1 150 ? -16.072 -11.519 1.842 1.00 96.56 150 GLY A C 1
ATOM 1220 O O . GLY A 1 150 ? -16.953 -11.708 2.677 1.00 96.56 150 GLY A O 1
ATOM 1221 N N . VAL A 1 151 ? -14.782 -11.623 2.136 1.00 96.44 151 VAL A N 1
ATOM 1222 C CA . VAL A 1 151 ? -14.285 -11.991 3.458 1.00 96.44 151 VAL A CA 1
ATOM 1223 C C . VAL A 1 151 ? -13.465 -10.850 4.039 1.00 96.44 151 VAL A C 1
ATOM 1225 O O . VAL A 1 151 ? -12.445 -10.481 3.467 1.00 96.44 151 VAL A O 1
ATOM 1228 N N . TYR A 1 152 ? -13.890 -10.346 5.195 1.00 96.44 152 TYR A N 1
ATOM 1229 C CA . TYR A 1 152 ? -13.293 -9.203 5.867 1.00 96.44 152 TYR A CA 1
ATOM 1230 C C . TYR A 1 152 ? -12.813 -9.558 7.284 1.00 96.44 152 TYR A C 1
ATOM 1232 O O . TYR A 1 152 ? -13.605 -9.958 8.146 1.00 96.44 152 TYR A O 1
ATOM 1240 N N . PHE A 1 153 ? -11.508 -9.409 7.522 1.00 95.62 153 PHE A N 1
ATOM 1241 C CA . PHE A 1 153 ? -10.844 -9.688 8.802 1.00 95.62 153 PHE A CA 1
ATOM 1242 C C . PHE A 1 153 ? -9.985 -8.501 9.271 1.00 95.62 153 PHE A C 1
ATOM 1244 O O . PHE A 1 153 ? -8.753 -8.569 9.189 1.00 95.62 153 PHE A O 1
ATOM 1251 N N . PRO A 1 154 ? -10.581 -7.406 9.770 1.00 92.44 154 PRO A N 1
ATOM 1252 C CA . PRO A 1 154 ? -9.790 -6.292 10.260 1.00 92.44 154 PRO A CA 1
ATOM 1253 C C . PRO A 1 154 ? -9.176 -6.574 11.625 1.00 92.44 154 PRO A C 1
ATOM 1255 O O . PRO A 1 154 ? -9.820 -7.101 12.538 1.00 92.44 154 PRO A O 1
ATOM 1258 N N . ILE A 1 155 ? -7.931 -6.134 11.778 1.00 91.12 155 ILE A N 1
ATOM 1259 C CA . ILE A 1 155 ? -7.197 -6.129 13.036 1.00 91.12 155 ILE A CA 1
ATOM 1260 C C . ILE A 1 155 ? -6.757 -4.697 13.336 1.00 91.12 155 ILE A C 1
ATOM 1262 O O . ILE A 1 155 ? -6.040 -4.069 12.555 1.00 91.12 155 ILE A O 1
ATOM 1266 N N . SER A 1 156 ? -7.147 -4.173 14.495 1.00 87.31 156 SER A N 1
ATOM 1267 C CA . SER A 1 156 ? -6.726 -2.842 14.937 1.00 87.31 156 SER A CA 1
ATOM 1268 C C . SER A 1 156 ? -6.208 -2.834 16.366 1.00 87.31 156 SER A C 1
ATOM 1270 O O . SER A 1 156 ? -6.857 -3.378 17.262 1.00 87.31 156 SER A O 1
ATOM 1272 N N . TYR A 1 157 ? -5.103 -2.131 16.570 1.00 86.94 157 TYR A N 1
ATOM 1273 C CA . TYR A 1 157 ? -4.567 -1.773 17.873 1.00 86.94 157 TYR A CA 1
ATOM 1274 C C . TYR A 1 157 ? -4.436 -0.257 17.921 1.00 86.94 157 TYR A C 1
ATOM 1276 O O . TYR A 1 157 ? -3.687 0.309 17.126 1.00 86.94 157 TYR A O 1
ATOM 1284 N N . ASP A 1 158 ? -5.153 0.378 18.836 1.00 79.81 158 ASP A N 1
ATOM 1285 C CA . ASP A 1 158 ? -5.125 1.827 18.988 1.00 79.81 158 ASP A CA 1
ATOM 1286 C C . ASP A 1 158 ? -4.886 2.175 20.467 1.00 79.81 158 ASP A C 1
ATOM 1288 O O . ASP A 1 158 ? -5.494 1.582 21.366 1.00 79.81 158 ASP A O 1
ATOM 1292 N N . ASP A 1 159 ? -3.957 3.101 20.715 1.00 77.25 159 ASP A N 1
ATOM 1293 C CA . ASP A 1 159 ? -3.659 3.603 22.067 1.00 77.25 159 ASP A CA 1
ATOM 1294 C C . ASP A 1 159 ? -4.637 4.716 22.502 1.00 77.25 159 ASP A C 1
ATOM 1296 O O . ASP A 1 159 ? -4.703 5.009 23.691 1.00 77.25 159 ASP A O 1
ATOM 1300 N N . ASP A 1 160 ? -5.398 5.291 21.559 1.00 75.50 160 ASP A N 1
ATOM 1301 C CA . ASP A 1 160 ? -6.234 6.489 21.730 1.00 75.50 160 ASP A CA 1
ATOM 1302 C C . ASP A 1 160 ? -7.491 6.459 20.797 1.00 75.50 160 ASP A C 1
ATOM 1304 O O . ASP A 1 160 ? -8.153 5.437 20.608 1.00 75.50 160 ASP A O 1
ATOM 1308 N N . LYS A 1 161 ? -7.908 7.594 20.208 1.00 70.25 161 LYS A N 1
ATOM 1309 C CA . LYS A 1 161 ? -9.222 7.783 19.565 1.00 70.25 161 LYS A CA 1
ATOM 1310 C C . LYS A 1 161 ? -9.339 7.096 18.206 1.00 70.25 161 LYS A C 1
ATOM 1312 O O . LYS A 1 161 ? -8.708 7.506 17.230 1.00 70.25 161 LYS A O 1
ATOM 1317 N N . LYS A 1 162 ? -10.333 6.213 18.100 1.00 77.38 162 LYS A N 1
ATOM 1318 C CA . LYS A 1 162 ? -10.714 5.536 16.857 1.00 77.38 162 LYS A CA 1
ATOM 1319 C C . LYS A 1 162 ? -12.100 5.942 16.352 1.00 77.38 162 LYS A C 1
ATOM 1321 O O . LYS A 1 162 ? -13.070 5.989 17.111 1.00 77.38 162 LYS A O 1
ATOM 1326 N N . ARG A 1 163 ? -12.205 6.159 15.039 1.00 78.88 163 ARG A N 1
ATOM 1327 C CA . ARG A 1 163 ? -13.466 6.116 14.287 1.00 78.88 163 ARG A CA 1
ATOM 1328 C C . ARG A 1 163 ? -13.318 5.114 13.146 1.00 78.88 163 ARG A C 1
ATOM 1330 O O . ARG A 1 163 ? -12.437 5.291 12.313 1.00 78.88 163 ARG A O 1
ATOM 1337 N N . SER A 1 164 ? -14.175 4.102 13.118 1.00 82.44 164 SER A N 1
ATOM 1338 C CA . SER A 1 164 ? -14.234 3.137 12.019 1.00 82.44 164 SER A CA 1
ATOM 1339 C C . SER A 1 164 ? -15.668 2.946 11.570 1.00 82.44 164 SER A C 1
ATOM 1341 O O . SER A 1 164 ? -16.565 2.828 12.410 1.00 82.44 164 SER A O 1
ATOM 1343 N N . GLU A 1 165 ? -15.841 2.965 10.259 1.00 85.75 165 GLU A N 1
ATOM 1344 C CA . GLU A 1 165 ? -17.078 2.684 9.546 1.00 85.75 165 GLU A CA 1
ATOM 1345 C C . GLU A 1 165 ? -16.737 1.556 8.573 1.00 85.75 165 GLU A C 1
ATOM 1347 O O . GLU A 1 165 ? -15.981 1.756 7.634 1.00 85.75 165 GLU A O 1
ATOM 1352 N N . ASP A 1 166 ? -17.206 0.355 8.893 1.00 87.56 166 ASP A N 1
ATOM 1353 C CA . ASP A 1 166 ? -16.825 -0.884 8.224 1.00 87.56 166 ASP A CA 1
ATOM 1354 C C . ASP A 1 166 ? -18.105 -1.532 7.679 1.00 87.56 166 ASP A C 1
ATOM 1356 O O . ASP A 1 166 ? -18.933 -1.987 8.481 1.00 87.56 166 ASP A O 1
ATOM 1360 N N . ASP A 1 167 ? -18.262 -1.620 6.357 1.00 89.19 167 ASP A N 1
ATOM 1361 C CA . ASP A 1 167 ? -19.407 -2.275 5.721 1.00 89.19 167 ASP A CA 1
ATOM 1362 C C . ASP A 1 167 ? -18.958 -3.523 4.946 1.00 89.19 167 ASP A C 1
ATOM 1364 O O . ASP A 1 167 ? -18.336 -3.478 3.888 1.00 89.19 167 ASP A O 1
ATOM 1368 N N . ALA A 1 168 ? -19.316 -4.698 5.472 1.00 90.50 168 ALA A N 1
ATOM 1369 C CA . ALA A 1 168 ? -18.975 -5.978 4.860 1.00 90.50 168 ALA A CA 1
ATOM 1370 C C . ALA A 1 168 ? -20.209 -6.758 4.404 1.00 90.50 168 ALA A C 1
ATOM 1372 O O . ALA A 1 168 ? -21.046 -7.192 5.202 1.00 90.50 168 ALA A O 1
ATOM 1373 N N . LEU A 1 169 ? -20.266 -7.036 3.104 1.00 92.62 169 LEU A N 1
ATOM 1374 C CA . LEU A 1 169 ? -21.194 -7.981 2.501 1.00 92.62 169 LEU A CA 1
ATOM 1375 C C . LEU A 1 169 ? -20.504 -9.336 2.328 1.00 92.62 169 LEU A C 1
ATOM 1377 O O . LEU A 1 169 ? -19.849 -9.619 1.325 1.00 92.62 169 LEU A O 1
ATOM 1381 N N . GLY A 1 170 ? -20.683 -10.196 3.326 1.00 93.94 170 GLY A N 1
ATOM 1382 C CA . GLY A 1 170 ? -20.182 -11.563 3.317 1.00 93.94 170 GLY A CA 1
ATOM 1383 C C . GLY A 1 170 ? -19.815 -12.030 4.717 1.00 93.94 170 GLY A C 1
ATOM 1384 O O . GLY A 1 170 ? -20.672 -12.109 5.595 1.00 93.94 170 GLY A O 1
ATOM 1385 N N . VAL A 1 171 ? -18.555 -12.392 4.914 1.00 94.75 171 VAL A N 1
ATOM 1386 C CA . VAL A 1 171 ? -18.043 -12.934 6.170 1.00 94.75 171 VAL A CA 1
ATOM 1387 C C . VAL A 1 171 ? -17.221 -11.862 6.881 1.00 94.75 171 VAL A C 1
ATOM 1389 O O . VAL A 1 171 ? -16.263 -11.361 6.306 1.00 94.75 171 VAL A O 1
ATOM 1392 N N . TYR A 1 172 ? -17.576 -11.543 8.129 1.00 95.12 172 TYR A N 1
ATOM 1393 C CA . TYR A 1 172 ? -16.948 -10.476 8.914 1.00 95.12 172 TYR A CA 1
ATOM 1394 C C . TYR A 1 172 ? -16.432 -10.983 10.264 1.00 95.12 172 TYR A C 1
ATOM 1396 O O . TYR A 1 172 ? -17.193 -11.549 11.053 1.00 95.12 172 TYR A O 1
ATOM 1404 N N . PHE A 1 173 ? -15.144 -10.761 10.534 1.00 94.00 173 PHE A N 1
ATOM 1405 C CA . PHE A 1 173 ? -14.472 -11.199 11.760 1.00 94.00 173 PHE A CA 1
ATOM 1406 C C . PHE A 1 173 ? -13.477 -10.138 12.272 1.00 94.00 173 PHE A C 1
ATOM 1408 O O . PHE A 1 173 ? -12.278 -10.235 12.003 1.00 94.00 173 PHE A O 1
ATOM 1415 N N . PRO A 1 174 ? -13.949 -9.131 13.025 1.00 91.31 174 PRO A N 1
ATOM 1416 C CA . PRO A 1 174 ? -13.096 -8.067 13.538 1.00 91.31 174 PRO A CA 1
ATOM 1417 C C . PRO A 1 174 ? -12.354 -8.456 14.821 1.00 91.31 174 PRO A C 1
ATOM 1419 O O . PRO A 1 174 ? -12.903 -9.106 15.716 1.00 91.31 174 PRO A O 1
ATOM 1422 N N . ILE A 1 175 ? -11.121 -7.965 14.948 1.00 89.81 175 ILE A N 1
ATOM 1423 C CA . ILE A 1 175 ? -10.344 -7.963 16.189 1.00 89.81 175 ILE A CA 1
ATOM 1424 C C . ILE A 1 175 ? -9.919 -6.525 16.482 1.00 89.81 175 ILE A C 1
ATOM 1426 O O . ILE A 1 175 ? -9.229 -5.891 15.687 1.00 89.81 175 ILE A O 1
ATOM 1430 N N . SER A 1 176 ? -10.293 -6.011 17.652 1.00 85.88 176 SER A N 1
ATOM 1431 C CA . SER A 1 176 ? -9.873 -4.681 18.094 1.00 85.88 176 SER A CA 1
ATOM 1432 C C . SER A 1 176 ? -9.337 -4.712 19.515 1.00 85.88 176 SER A C 1
ATOM 1434 O O . SER A 1 176 ? -10.004 -5.229 20.413 1.00 85.88 176 SER A O 1
ATOM 1436 N N . TYR A 1 177 ? -8.176 -4.101 19.711 1.00 84.19 177 TYR A N 1
ATOM 1437 C CA . TYR A 1 177 ? -7.632 -3.751 21.013 1.00 84.19 177 TYR A CA 1
ATOM 1438 C C . TYR A 1 177 ? -7.596 -2.228 21.135 1.00 84.19 177 TYR A C 1
ATOM 1440 O O . TYR A 1 177 ? -7.099 -1.544 20.243 1.00 84.19 177 TYR A O 1
ATOM 1448 N N . ASP A 1 178 ? -8.134 -1.728 22.235 1.00 79.12 178 ASP A N 1
ATOM 1449 C CA . ASP A 1 178 ? -8.224 -0.311 22.566 1.00 79.12 178 ASP A CA 1
ATOM 1450 C C . ASP A 1 178 ? -7.717 -0.189 24.001 1.00 79.12 178 ASP A C 1
ATOM 1452 O O . ASP A 1 178 ? -8.256 -0.840 24.900 1.00 79.12 178 ASP A O 1
ATOM 1456 N N . LYS A 1 179 ? -6.617 0.539 24.197 1.00 71.50 179 LYS A N 1
ATOM 1457 C CA . LYS A 1 179 ? -5.936 0.615 25.498 1.00 71.50 179 LYS A CA 1
ATOM 1458 C C . LYS A 1 179 ? -6.766 1.335 26.564 1.00 71.50 179 LYS A C 1
ATOM 1460 O O . LYS A 1 179 ? -6.539 1.101 27.751 1.00 71.50 179 LYS A O 1
ATOM 1465 N N . ASP A 1 180 ? -7.720 2.160 26.140 1.00 66.81 180 ASP A N 1
ATOM 1466 C CA . ASP A 1 180 ? -8.548 2.996 27.008 1.00 66.81 180 ASP A CA 1
ATOM 1467 C C . ASP A 1 180 ? -9.941 2.393 27.304 1.00 66.81 180 ASP A C 1
ATOM 1469 O O . ASP A 1 180 ? -10.764 3.041 27.963 1.00 66.81 180 ASP A O 1
ATOM 1473 N N . LYS A 1 181 ? -10.220 1.157 26.858 1.00 55.62 181 LYS A N 1
ATOM 1474 C CA . LYS A 1 181 ? -11.444 0.386 27.167 1.00 55.62 181 LYS A CA 1
ATOM 1475 C C . LYS A 1 181 ? -11.223 -0.715 28.199 1.00 55.62 181 LYS A C 1
ATOM 1477 O O . LYS A 1 181 ? -12.148 -0.896 29.025 1.00 55.62 181 LYS A O 1
#

Sequence (181 aa):
MTVTEDDTLGVYFPISYDKDKKRSEDDALGVYFPISYDKDKKRSEDDALGVYFPISYDKDKKRSEDDALGVYFPISYDKTKKRSEDDALGVYFPISYDKDKKRSEDDALGVYFPISYDKDKKRSEDDALGVYMPTSYDGDKKRSEDDTLGVYFPISYDDDKKRSEDDALGVYFPISYDKDK

pLDDT: mean 87.44, std 6.69, range [55.62, 97.06]

Secondary structure (DSSP, 8-state):
-EEEEEEEEEEE--EEE-SS-EEEEEEEEEEE--EEE-SS-EEEEEEEEEEE--EEE-SSEEEEEEEEEEEE--EEE-SSEEEEEEEEEEEE--EEE-SS-EEEEEEEEEEE--EEEESS-EEEEEEEEEEE--EEEESSEEEEEEEEEEEE--EEEESSEEEEEEEEEEEE--EEEETT-

Organism: NCBI:txid1912936